Protein AF-0000000084986078 (afdb_homodimer)

Solvent-accessible surface area (backbone atoms only — not comparable to full-atom values): 11248 Å² total; per-residue (Å²): 115,92,70,35,66,70,58,45,51,47,50,51,50,46,45,74,75,65,62,49,59,30,33,28,44,62,48,72,40,62,47,98,85,69,41,78,56,33,39,32,36,38,37,28,26,88,49,92,83,59,47,57,65,54,52,44,64,74,71,54,78,67,97,50,58,56,38,73,45,78,32,33,60,70,46,44,64,54,34,39,67,38,86,77,32,59,50,19,48,4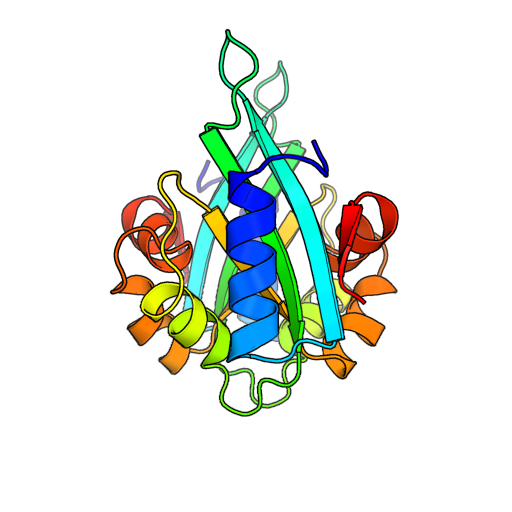0,71,72,67,33,44,78,77,41,110,116,90,70,35,66,70,59,46,49,48,50,50,52,46,45,72,74,65,62,49,60,30,33,28,45,63,47,72,41,62,47,98,84,70,42,78,57,32,38,32,36,38,38,30,28,89,50,92,83,61,48,56,64,55,52,45,65,74,72,55,79,67,98,49,58,57,39,74,46,78,33,34,60,68,48,43,64,53,34,39,68,38,85,76,31,59,48,20,49,40,71,73,67,32,43,78,77,42,110

Organism: NCBI:txid537013

pLDDT: mean 94.48, std 6.38, range [52.66, 98.75]

Nearest PDB structures (foldseek):
  3n2q-assembly1_A-2  TM=5.696E-01  e=1.134E+00  Bacillus cereus ATCC 14579
  6e8o-assembly2_B  TM=3.947E-01  e=5.452E-01  Thermobifida fusca YX
  7lv7-assembly1_B  TM=3.929E-01  e=5.452E-01  Giardia lamblia ATCC 50803
  6vwn-assembly1_b  TM=4.011E-01  e=2.206E+00  Escherichia coli
  3n2q-assembly1_A-2  TM=5.698E-01  e=1.143E+00  Bacillus cereus ATCC 14579

Structure (mmCIF, N/CA/C/O backbone):
data_AF-0000000084986078-model_v1
#
loop_
_entity.id
_entity.type
_entity.pdbx_description
1 polymer 'Uncharacterized protein'
#
loop_
_atom_site.group_PDB
_atom_site.id
_atom_site.type_symbol
_atom_site.label_atom_id
_atom_site.label_alt_id
_atom_site.label_comp_id
_atom_site.label_asym_id
_atom_site.label_entity_id
_atom_site.label_seq_id
_atom_site.pdbx_PDB_ins_code
_atom_site.Cartn_x
_atom_site.Cartn_y
_atom_site.Cartn_z
_atom_site.occupancy
_atom_site.B_iso_or_equiv
_atom_site.auth_seq_id
_atom_site.auth_comp_id
_atom_site.auth_asym_id
_atom_site.auth_atom_id
_atom_site.pdbx_PDB_model_num
ATOM 1 N N . MET A 1 1 ? 13.648 11.648 13.062 1 52.66 1 MET A N 1
ATOM 2 C CA . MET A 1 1 ? 12.812 11.531 11.867 1 52.66 1 MET A CA 1
ATOM 3 C C . MET A 1 1 ? 11.352 11.805 12.203 1 52.66 1 MET A C 1
ATOM 5 O O . MET A 1 1 ? 10.648 12.461 11.43 1 52.66 1 MET A O 1
ATOM 9 N N . GLN A 1 2 ? 10.883 11.352 13.469 1 63.75 2 GLN A N 1
ATOM 10 C CA . GLN A 1 2 ? 9.531 11.633 13.93 1 63.75 2 GLN A CA 1
ATOM 11 C C . GLN A 1 2 ? 9.289 13.133 14.055 1 63.75 2 GLN A C 1
ATOM 13 O O . GLN A 1 2 ? 8.148 13.594 13.984 1 63.75 2 GLN A O 1
ATOM 18 N N . ASP A 1 3 ? 10.391 13.633 13.758 1 79.25 3 ASP A N 1
ATOM 19 C CA . ASP A 1 3 ? 10.266 15.055 14.07 1 79.25 3 ASP A CA 1
ATOM 20 C C . ASP A 1 3 ? 10.398 15.914 12.82 1 79.25 3 ASP A C 1
ATOM 22 O O . ASP A 1 3 ? 10.688 17.109 12.906 1 79.25 3 ASP A O 1
ATOM 26 N N . ASN A 1 4 ? 10.266 15.266 11.789 1 90.5 4 ASN A N 1
ATOM 27 C CA . ASN A 1 4 ? 10.336 16.047 10.555 1 90.5 4 ASN A CA 1
ATOM 28 C C . ASN A 1 4 ? 9.102 16.938 10.391 1 90.5 4 ASN A C 1
ATOM 30 O O . ASN A 1 4 ? 7.973 16.453 10.484 1 90.5 4 ASN A O 1
ATOM 34 N N . ALA A 1 5 ? 9.406 18.156 10.148 1 93.81 5 ALA A N 1
ATOM 35 C CA . ALA A 1 5 ? 8.344 19.156 10.133 1 93.81 5 ALA A CA 1
ATOM 36 C C . ALA A 1 5 ? 7.32 18.859 9.047 1 93.81 5 ALA A C 1
ATOM 38 O O . ALA A 1 5 ? 6.117 19.047 9.25 1 93.81 5 ALA A O 1
ATOM 39 N N . LEU A 1 6 ? 7.734 18.406 7.855 1 94.88 6 LEU A N 1
ATOM 40 C CA . LEU A 1 6 ? 6.832 18.094 6.75 1 94.88 6 LEU A CA 1
ATOM 41 C C . LEU A 1 6 ? 5.945 16.906 7.082 1 94.88 6 LEU A C 1
ATOM 43 O O . LEU A 1 6 ? 4.742 16.922 6.82 1 94.88 6 LEU A O 1
ATOM 47 N N . ILE A 1 7 ? 6.52 15.984 7.699 1 97.06 7 ILE A N 1
ATOM 48 C CA . ILE A 1 7 ? 5.77 14.789 8.07 1 97.06 7 ILE A CA 1
ATOM 49 C C . ILE A 1 7 ? 4.75 15.133 9.148 1 97.06 7 ILE A C 1
ATOM 51 O O . ILE A 1 7 ? 3.598 14.695 9.086 1 97.06 7 ILE A O 1
ATOM 55 N N . GLN A 1 8 ? 5.145 15.961 10.086 1 96.62 8 GLN A N 1
ATOM 56 C CA . GLN A 1 8 ? 4.246 16.375 11.164 1 96.62 8 GLN A CA 1
ATOM 57 C C . GLN A 1 8 ? 3.09 17.203 10.625 1 96.62 8 GLN A C 1
ATOM 59 O O . GLN A 1 8 ? 1.953 17.078 11.078 1 96.62 8 GLN A O 1
ATOM 64 N N . GLN A 1 9 ? 3.426 18.016 9.703 1 97.06 9 GLN A N 1
ATOM 65 C CA . GLN A 1 9 ? 2.385 18.828 9.078 1 97.06 9 GLN A CA 1
ATOM 66 C C . GLN A 1 9 ? 1.325 17.953 8.422 1 97.06 9 GLN A C 1
ATOM 68 O O . GLN A 1 9 ? 0.127 18.156 8.617 1 97.06 9 GLN A O 1
ATOM 73 N N . VAL A 1 10 ? 1.764 16.984 7.605 1 97.81 10 VAL A N 1
ATOM 74 C CA . VAL A 1 10 ? 0.852 16.078 6.918 1 97.81 10 VAL A CA 1
ATOM 75 C C . VAL A 1 10 ? 0.044 15.281 7.941 1 97.81 10 VAL A C 1
ATOM 77 O O . VAL A 1 10 ? -1.178 15.156 7.82 1 97.81 10 VAL A O 1
ATOM 80 N N . CYS A 1 11 ? 0.709 14.828 9 1 98.12 11 CYS A N 1
ATOM 81 C CA . CYS A 1 11 ? 0.036 14.078 10.055 1 98.12 11 CYS A CA 1
ATOM 82 C C . CYS A 1 11 ? -1.052 14.914 10.719 1 98.12 11 CYS A C 1
ATOM 84 O O . CYS A 1 11 ? -2.193 14.469 10.844 1 98.12 11 CYS A O 1
ATOM 86 N N . ASN A 1 12 ? -0.734 16.109 11.031 1 97.94 12 ASN A N 1
ATOM 87 C CA . ASN A 1 12 ? -1.675 17 11.711 1 97.94 12 ASN A CA 1
ATOM 88 C C . ASN A 1 12 ? -2.887 17.297 10.836 1 97.94 12 ASN A C 1
ATOM 90 O O . ASN A 1 12 ? -4.016 17.344 11.328 1 97.94 12 ASN A O 1
ATOM 94 N N . GLU A 1 13 ? -2.641 17.484 9.602 1 98.44 13 GLU A N 1
ATOM 95 C CA . GLU A 1 13 ? -3.746 17.766 8.695 1 98.44 13 GLU A CA 1
ATOM 96 C C . GLU A 1 13 ? -4.668 16.562 8.547 1 98.44 13 GLU A C 1
ATOM 98 O O . GLU A 1 13 ? -5.891 16.719 8.523 1 98.44 13 GLU A O 1
ATOM 103 N N . ILE A 1 14 ? -4.094 15.383 8.461 1 98.38 14 ILE A N 1
ATOM 104 C CA . ILE A 1 14 ? -4.906 14.18 8.352 1 98.38 14 ILE A CA 1
ATOM 105 C C . ILE A 1 14 ? -5.727 13.984 9.625 1 98.38 14 ILE A C 1
ATOM 107 O O . ILE A 1 14 ? -6.918 13.672 9.562 1 98.38 14 ILE A O 1
ATOM 111 N N . VAL A 1 15 ? -5.137 14.211 10.766 1 98.5 15 VAL A N 1
ATOM 112 C CA . VAL A 1 15 ? -5.828 14.062 12.039 1 98.5 15 VAL A CA 1
ATOM 113 C C . VAL A 1 15 ? -6.988 15.055 12.117 1 98.5 15 VAL A C 1
ATOM 115 O O . VAL A 1 15 ? -8.109 14.68 12.492 1 98.5 15 VAL A O 1
ATOM 118 N N . GLY A 1 16 ? -6.703 16.234 11.75 1 98.19 16 GLY A N 1
ATOM 119 C CA . GLY A 1 16 ? -7.699 17.281 11.852 1 98.19 16 GLY A CA 1
ATOM 120 C C . GLY A 1 16 ? -8.875 17.094 10.922 1 98.19 16 GLY A C 1
ATOM 121 O O . GLY A 1 16 ? -10.016 17.406 11.273 1 98.19 16 GLY A O 1
ATOM 122 N N . GLN A 1 17 ? -8.648 16.516 9.766 1 97.62 17 GLN A N 1
ATOM 123 C CA . GLN A 1 17 ? -9.672 16.5 8.727 1 97.62 17 GLN A CA 1
ATOM 124 C C . GLN A 1 17 ? -10.375 15.141 8.672 1 97.62 17 GLN A C 1
ATOM 126 O O . GLN A 1 17 ? -11.547 15.062 8.305 1 97.62 17 GLN A O 1
ATOM 131 N N . PHE A 1 18 ? -9.664 14.07 9.094 1 97.44 18 PHE A N 1
ATOM 132 C CA . PHE A 1 18 ? -10.219 12.75 8.805 1 97.44 18 PHE A CA 1
ATOM 133 C C . PHE A 1 18 ? -10.328 11.922 10.078 1 97.44 18 PHE A C 1
ATOM 135 O O . PHE A 1 18 ? -10.828 10.797 10.047 1 97.44 18 PHE A O 1
ATOM 142 N N . HIS A 1 19 ? -9.789 12.352 11.18 1 97.75 19 HIS A N 1
ATOM 143 C CA . HIS A 1 19 ? -9.945 11.773 12.508 1 97.75 19 HIS A CA 1
ATOM 144 C C . HIS A 1 19 ? -9.594 10.289 12.5 1 97.75 19 HIS A C 1
ATOM 146 O O . HIS A 1 19 ? -10.375 9.461 12.977 1 97.75 19 HIS A O 1
ATOM 152 N N . PRO A 1 20 ? -8.398 9.938 12.094 1 98.62 20 PRO A N 1
ATOM 153 C CA . PRO A 1 20 ? -7.996 8.531 12.102 1 98.62 20 PRO A CA 1
ATOM 154 C C . PRO A 1 20 ? -7.789 7.984 13.516 1 98.62 20 PRO A C 1
ATOM 156 O O . PRO A 1 20 ? -7.711 8.758 14.477 1 98.62 20 PRO A O 1
ATOM 159 N N . GLU A 1 21 ? -7.789 6.688 13.617 1 98.56 21 GLU A N 1
ATOM 160 C CA . GLU A 1 21 ? -7.434 6.023 14.867 1 98.56 21 GLU A CA 1
ATOM 161 C C . GLU A 1 21 ? -5.922 6.027 15.086 1 98.56 21 GLU A C 1
ATOM 163 O O . GLU A 1 21 ? -5.453 6.188 16.203 1 98.56 21 GLU A O 1
ATOM 168 N N . LYS A 1 22 ? -5.199 5.816 13.977 1 98.62 22 LYS A N 1
ATOM 169 C CA . LYS A 1 22 ? -3.75 5.66 14.062 1 98.62 22 LYS A CA 1
ATOM 170 C C . LYS A 1 22 ? -3.07 6.133 12.781 1 98.62 22 LYS A C 1
ATOM 172 O O . LYS A 1 22 ? -3.609 5.965 11.688 1 98.62 22 LYS A O 1
ATOM 177 N N . ILE A 1 23 ? -1.895 6.754 12.891 1 98.75 23 ILE A N 1
ATOM 178 C CA . ILE A 1 23 ? -1.01 7.062 11.773 1 98.75 23 ILE A CA 1
ATOM 179 C C . ILE A 1 23 ? 0.401 6.566 12.078 1 98.75 23 ILE A C 1
ATOM 181 O O . ILE A 1 23 ? 0.954 6.859 13.141 1 98.75 23 ILE A O 1
ATOM 185 N N . ILE A 1 24 ? 0.979 5.812 11.148 1 98.62 24 ILE A N 1
ATOM 186 C CA . ILE A 1 24 ? 2.285 5.188 11.328 1 98.62 24 ILE A CA 1
ATOM 187 C C . ILE A 1 24 ? 3.209 5.582 10.18 1 98.62 24 ILE A C 1
ATOM 189 O O . ILE A 1 24 ? 2.848 5.445 9.008 1 98.62 24 ILE A O 1
ATOM 193 N N . LEU A 1 25 ? 4.352 6.125 10.508 1 98.19 25 LEU A N 1
ATOM 194 C CA . LEU A 1 25 ? 5.398 6.352 9.523 1 98.19 25 LEU A CA 1
ATOM 195 C C . LEU A 1 25 ? 6.16 5.062 9.234 1 98.19 25 LEU A C 1
ATOM 197 O O . LEU A 1 25 ? 6.754 4.469 10.141 1 98.19 25 LEU A O 1
ATOM 201 N N . PHE A 1 26 ? 6.207 4.555 8.047 1 94.94 26 PHE A N 1
ATOM 202 C CA . PHE A 1 26 ? 6.773 3.242 7.762 1 94.94 26 PHE A CA 1
ATOM 203 C C . PHE A 1 26 ? 8.047 3.369 6.938 1 94.94 26 PHE A C 1
ATOM 205 O O . PHE A 1 26 ? 9.016 2.645 7.168 1 94.94 26 PHE A O 1
ATOM 212 N N . SER A 1 27 ? 8.094 4.297 5.938 1 91.62 27 SER A N 1
ATOM 213 C CA . SER A 1 27 ? 9.305 4.441 5.141 1 91.62 27 SER A CA 1
ATOM 214 C C . SER A 1 27 ? 9.57 5.906 4.805 1 91.62 27 SER A C 1
ATOM 216 O O . SER A 1 27 ? 8.641 6.711 4.719 1 91.62 27 SER A O 1
ATOM 218 N N . CYS A 1 28 ? 10.891 6.117 4.688 1 93.19 28 CYS A N 1
ATOM 219 C CA . CYS A 1 28 ? 11.367 7.43 4.262 1 93.19 28 CYS A CA 1
ATOM 220 C C . CYS A 1 28 ? 12.578 7.293 3.342 1 93.19 28 CYS A C 1
ATOM 222 O O . CYS A 1 28 ? 13.391 6.379 3.506 1 93.19 28 CYS A O 1
ATOM 224 N N . LYS A 1 29 ? 12.625 8.141 2.482 1 92.88 29 LYS A N 1
ATOM 225 C CA . LYS A 1 29 ? 13.836 8.32 1.692 1 92.88 29 LYS A CA 1
ATOM 226 C C . LYS A 1 29 ? 14.531 9.633 2.039 1 92.88 29 LYS A C 1
ATOM 228 O O . LYS A 1 29 ? 13.875 10.633 2.326 1 92.88 29 LYS A O 1
ATOM 233 N N . PHE A 1 30 ? 15.859 9.57 1.953 1 92.75 30 PHE A N 1
ATOM 234 C CA . PHE A 1 30 ? 16.703 10.727 2.258 1 92.75 30 PHE A CA 1
ATOM 235 C C . PHE A 1 30 ? 17.672 11 1.125 1 92.75 30 PHE A C 1
ATOM 237 O O . PHE A 1 30 ? 18.078 10.078 0.402 1 92.75 30 PHE A O 1
ATOM 244 N N . ASP A 1 31 ? 17.953 12.234 1.005 1 94.69 31 ASP A N 1
ATOM 245 C CA . ASP A 1 31 ? 19.016 12.562 0.059 1 94.69 31 ASP A CA 1
ATOM 246 C C . ASP A 1 31 ? 20.375 12.602 0.751 1 94.69 31 ASP A C 1
ATOM 248 O O . ASP A 1 31 ? 20.5 12.164 1.897 1 94.69 31 ASP A O 1
ATOM 252 N N . LEU A 1 32 ? 21.406 13 -0.049 1 94.38 32 LEU A N 1
ATOM 253 C CA . LEU A 1 32 ? 22.781 12.969 0.432 1 94.38 32 LEU A CA 1
ATOM 254 C C . LEU A 1 32 ? 22.984 13.953 1.575 1 94.38 32 LEU A C 1
ATOM 256 O O . LEU A 1 32 ? 23.906 13.812 2.373 1 94.38 32 LEU A O 1
ATOM 260 N N . GLU A 1 33 ? 22.156 14.914 1.724 1 95.25 33 GLU A N 1
ATOM 261 C CA . GLU A 1 33 ? 22.219 15.914 2.785 1 95.25 33 GLU A CA 1
ATOM 262 C C . GLU A 1 33 ? 21.344 15.523 3.969 1 95.25 33 GLU A C 1
ATOM 264 O O . GLU A 1 33 ? 21.109 16.328 4.871 1 95.25 33 GLU A O 1
ATOM 269 N N . ASN A 1 34 ? 20.75 14.336 3.936 1 92.19 34 ASN A N 1
ATOM 270 C CA . ASN A 1 34 ? 19.922 13.773 5.004 1 92.19 34 ASN A CA 1
ATOM 271 C C . ASN A 1 34 ? 18.578 14.469 5.105 1 92.19 34 ASN A C 1
ATOM 273 O O . ASN A 1 34 ? 18 14.562 6.191 1 92.19 34 ASN A O 1
ATOM 277 N N . GLU A 1 35 ? 18.219 15 4 1 93.62 35 GLU A N 1
ATOM 278 C CA . GLU A 1 35 ? 16.875 15.562 3.924 1 93.62 35 GLU A CA 1
ATOM 279 C C . GLU A 1 35 ? 15.875 14.539 3.393 1 93.62 35 GLU A C 1
ATOM 281 O O . GLU A 1 35 ? 16.188 13.797 2.457 1 93.62 35 GLU A O 1
ATOM 286 N N . VAL A 1 36 ? 14.68 14.594 3.996 1 94.69 36 VAL A N 1
ATOM 287 C CA . VAL A 1 36 ? 13.641 13.68 3.537 1 94.69 36 VAL A CA 1
ATOM 288 C C . VAL A 1 36 ? 13.164 14.102 2.148 1 94.69 36 VAL A C 1
ATOM 290 O O . VAL A 1 36 ? 12.836 15.266 1.923 1 94.69 36 VAL A O 1
ATOM 293 N N . THR A 1 37 ? 13.086 13.086 1.198 1 95.56 37 THR A N 1
ATOM 294 C CA . THR A 1 37 ? 12.664 13.406 -0.161 1 95.56 37 THR A CA 1
ATOM 295 C C . THR A 1 37 ? 11.328 12.742 -0.479 1 95.56 37 THR A C 1
ATOM 297 O O . THR A 1 37 ? 10.641 13.141 -1.422 1 95.56 37 THR A O 1
ATOM 300 N N . SER A 1 38 ? 10.945 11.742 0.321 1 95.38 38 SER A N 1
ATOM 301 C CA . SER A 1 38 ? 9.633 11.117 0.256 1 95.38 38 SER A CA 1
ATOM 302 C C . SER A 1 38 ? 9.359 10.273 1.499 1 95.38 38 SER A C 1
ATOM 304 O O . SER A 1 38 ? 10.289 9.953 2.25 1 95.38 38 SER A O 1
ATOM 306 N N . PHE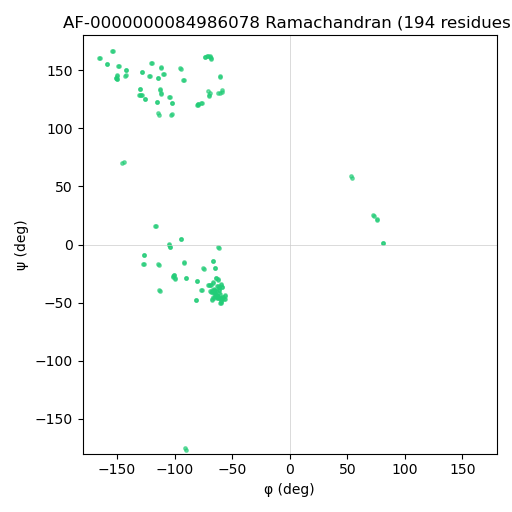 A 1 39 ? 8.164 9.984 1.761 1 96.38 39 PHE A N 1
ATOM 307 C CA . PHE A 1 39 ? 7.828 9.141 2.904 1 96.38 39 PHE A CA 1
ATOM 308 C C . PHE A 1 39 ? 6.504 8.43 2.682 1 96.38 39 PHE A C 1
ATOM 310 O O . PHE A 1 39 ? 5.789 8.719 1.719 1 96.38 39 PHE A O 1
ATOM 317 N N . LYS A 1 40 ? 6.227 7.453 3.498 1 96.25 40 LYS A N 1
ATOM 318 C CA . LYS A 1 40 ? 4.996 6.672 3.434 1 96.25 40 LYS A CA 1
ATOM 319 C C . LYS A 1 40 ? 4.332 6.57 4.805 1 96.25 40 LYS A C 1
ATOM 321 O O . LYS A 1 40 ? 5.004 6.316 5.809 1 96.25 40 LYS A O 1
ATOM 326 N N . LEU A 1 41 ? 3.033 6.801 4.812 1 97.94 41 LEU A N 1
ATOM 327 C CA . LEU A 1 41 ? 2.225 6.676 6.02 1 97.94 41 LEU A CA 1
ATOM 328 C C . LEU A 1 41 ? 1.216 5.543 5.887 1 97.94 41 LEU A C 1
ATOM 330 O O . LEU A 1 41 ? 0.657 5.324 4.809 1 97.94 41 LEU A O 1
ATOM 334 N N . VAL A 1 42 ? 1.023 4.895 6.941 1 98.31 42 VAL A N 1
ATOM 335 C CA . VAL A 1 42 ? -0.138 4.027 7.102 1 98.31 42 VAL A CA 1
ATOM 336 C C . VAL A 1 42 ? -1.171 4.703 8 1 98.31 42 VAL A C 1
ATOM 338 O O . VAL A 1 42 ? -0.839 5.176 9.086 1 98.31 42 VAL A O 1
ATOM 341 N N . VAL A 1 43 ? -2.381 4.77 7.48 1 98.56 43 VAL A N 1
ATOM 342 C CA . VAL A 1 43 ? -3.482 5.395 8.203 1 98.56 43 VAL A CA 1
ATOM 343 C C . VAL A 1 43 ? -4.543 4.352 8.539 1 98.56 43 VAL A C 1
ATOM 345 O O . VAL A 1 43 ? -5.055 3.67 7.641 1 98.56 43 VAL A O 1
ATOM 348 N N . VAL A 1 44 ? -4.82 4.234 9.781 1 98.44 44 VAL A N 1
ATOM 349 C CA . VAL A 1 44 ? -5.887 3.354 10.242 1 98.44 44 VAL A CA 1
ATOM 350 C C . VAL A 1 44 ? -7.121 4.18 10.602 1 98.44 44 VAL A C 1
ATOM 352 O O . VAL A 1 44 ? -7.102 4.953 11.555 1 98.44 44 VAL A O 1
ATOM 355 N N . ALA A 1 45 ? -8.148 4.027 9.828 1 97.94 45 ALA A N 1
ATOM 356 C CA . ALA A 1 45 ? -9.367 4.816 9.992 1 97.94 45 ALA A CA 1
ATOM 357 C C . ALA A 1 45 ? -10.562 4.121 9.352 1 97.94 45 ALA A C 1
ATOM 359 O O . ALA A 1 45 ? -10.398 3.289 8.461 1 97.94 45 ALA A O 1
ATOM 360 N N . GLU A 1 46 ? -11.766 4.449 9.867 1 94.94 46 GLU A N 1
ATOM 361 C CA . GLU A 1 46 ? -12.953 3.975 9.172 1 94.94 46 GLU A CA 1
ATOM 362 C C . GLU A 1 46 ? -12.984 4.48 7.734 1 94.94 46 GLU A C 1
ATOM 364 O O . GLU A 1 46 ? -12.648 5.637 7.465 1 94.94 46 GLU A O 1
ATOM 369 N N . ASN A 1 47 ? -13.234 3.57 6.836 1 89.38 47 ASN A N 1
ATOM 370 C CA . ASN A 1 47 ? -13.234 3.826 5.398 1 89.38 47 ASN A CA 1
ATOM 371 C C . ASN A 1 47 ? -14.305 3.01 4.684 1 89.38 47 ASN A C 1
ATOM 373 O O . ASN A 1 47 ? -13.992 2.137 3.873 1 89.38 47 ASN A O 1
ATOM 377 N N . GLU A 1 48 ? -15.516 3.361 4.887 1 78.25 48 GLU A N 1
ATOM 378 C CA . GLU A 1 48 ? -16.641 2.531 4.457 1 78.25 48 GLU A CA 1
ATOM 379 C C . GLU A 1 48 ? -16.75 2.502 2.934 1 78.25 48 GLU A C 1
ATOM 381 O O . GLU A 1 48 ? -17.062 1.464 2.35 1 78.25 48 GLU A O 1
ATOM 386 N N . ASP A 1 49 ? -16.422 3.637 2.295 1 81.38 49 ASP A N 1
ATOM 387 C CA . ASP A 1 49 ? -16.641 3.672 0.852 1 81.38 49 ASP A CA 1
ATOM 388 C C . ASP A 1 49 ? -15.32 3.543 0.095 1 81.38 49 ASP A C 1
ATOM 390 O O . ASP A 1 49 ? -15.297 3.594 -1.137 1 81.38 49 ASP A O 1
ATOM 394 N N . GLY A 1 50 ? -14.258 3.418 0.807 1 85.69 50 GLY A N 1
ATOM 395 C CA . G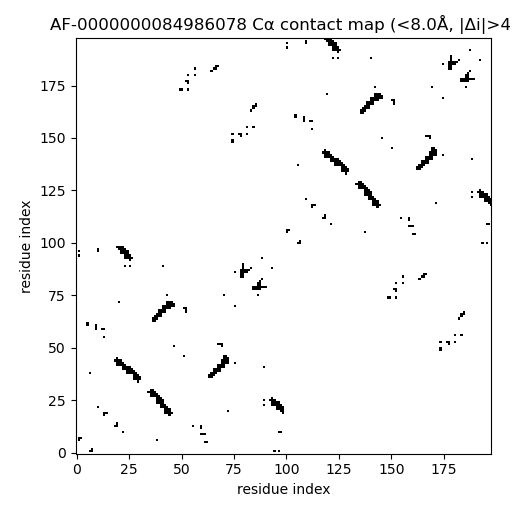LY A 1 50 ? -12.961 3.232 0.187 1 85.69 50 GLY A CA 1
ATOM 396 C C . GLY A 1 50 ? -12.398 4.508 -0.41 1 85.69 50 GLY A C 1
ATOM 397 O O . GLY A 1 50 ? -11.469 4.465 -1.22 1 85.69 50 GLY A O 1
ATOM 398 N N . SER A 1 51 ? -12.859 5.68 0.051 1 91.5 51 SER A N 1
ATOM 399 C CA . SER A 1 51 ? -12.492 6.926 -0.615 1 91.5 51 SER A CA 1
ATOM 400 C C . SER A 1 51 ? -11.438 7.691 0.181 1 91.5 51 SER A C 1
ATOM 402 O O . SER A 1 51 ? -10.93 8.711 -0.28 1 91.5 51 SER A O 1
ATOM 404 N N . LEU A 1 52 ? -11.07 7.18 1.305 1 95.31 52 LEU A N 1
ATOM 405 C CA . LEU A 1 52 ? -10.266 7.977 2.223 1 95.31 52 LEU A CA 1
ATOM 406 C C . LEU A 1 52 ? -8.914 8.32 1.602 1 95.31 52 LEU A C 1
ATOM 408 O O . LEU A 1 52 ? -8.438 9.453 1.726 1 95.31 52 LEU A O 1
ATOM 412 N N . GLU A 1 53 ? -8.25 7.383 0.963 1 96.38 53 GLU A N 1
ATOM 413 C CA . GLU A 1 53 ? -6.98 7.668 0.298 1 96.38 53 GLU A CA 1
ATOM 414 C C . GLU A 1 53 ? -7.129 8.789 -0.722 1 96.38 53 GLU A C 1
ATOM 416 O O . GLU A 1 53 ? -6.324 9.727 -0.749 1 96.38 53 GLU A O 1
ATOM 421 N N . HIS A 1 54 ? -8.156 8.727 -1.46 1 95.12 54 HIS A N 1
ATOM 422 C CA . HIS A 1 54 ? -8.484 9.766 -2.434 1 95.12 54 HIS A CA 1
ATOM 423 C C . HIS A 1 54 ? -8.68 11.117 -1.756 1 95.12 54 HIS A C 1
ATOM 425 O O . HIS A 1 54 ? -8.109 12.125 -2.191 1 95.12 54 HIS A O 1
ATOM 431 N N . ASP A 1 55 ? -9.477 11.125 -0.705 1 96.38 55 ASP A N 1
ATOM 432 C CA . ASP A 1 55 ? -9.805 12.359 -0.001 1 96.38 55 ASP A CA 1
ATOM 433 C C . ASP A 1 55 ? -8.555 12.984 0.617 1 96.38 55 ASP A C 1
ATOM 435 O O . ASP A 1 55 ? -8.406 14.211 0.622 1 96.38 55 ASP A O 1
ATOM 439 N N . ILE A 1 56 ? -7.676 12.133 1.075 1 97.38 56 ILE A N 1
ATOM 440 C CA . ILE A 1 56 ? -6.438 12.625 1.668 1 97.38 56 ILE A CA 1
ATOM 441 C C . ILE A 1 56 ? -5.586 13.297 0.597 1 97.38 56 ILE A C 1
ATOM 443 O O . ILE A 1 56 ? -5.094 14.414 0.796 1 97.38 56 ILE A O 1
ATOM 447 N N . TYR A 1 57 ? -5.434 12.711 -0.542 1 95.75 57 TYR A N 1
ATOM 448 C CA . TYR A 1 57 ? -4.602 13.281 -1.599 1 95.75 57 TYR A CA 1
ATOM 449 C C . TYR A 1 57 ? -5.172 14.602 -2.088 1 95.75 57 TYR A C 1
ATOM 451 O O . TYR A 1 57 ? -4.418 15.508 -2.465 1 95.75 57 TYR A O 1
ATOM 459 N N . LEU A 1 58 ? -6.469 14.758 -2 1 94.56 58 LEU A N 1
ATOM 460 C CA . LEU A 1 58 ? -7.105 15.977 -2.475 1 94.56 58 LEU A CA 1
ATOM 461 C C . LEU A 1 58 ? -6.98 17.094 -1.441 1 94.56 58 LEU A C 1
ATOM 463 O O . LEU A 1 58 ? -6.879 18.266 -1.8 1 94.56 58 LEU A O 1
ATOM 467 N N . ALA A 1 59 ? -6.961 16.719 -0.221 1 96.5 59 ALA A N 1
ATOM 468 C CA . ALA A 1 59 ? -7.113 17.719 0.833 1 96.5 59 ALA A CA 1
ATOM 469 C C . ALA A 1 59 ? -5.762 18.094 1.438 1 96.5 59 ALA A C 1
ATOM 471 O O . ALA A 1 59 ? -5.613 19.156 2.033 1 96.5 59 ALA A O 1
ATOM 472 N N . VAL A 1 60 ? -4.789 17.156 1.366 1 96.94 60 VAL A N 1
ATOM 473 C CA . VAL A 1 60 ? -3.543 17.344 2.102 1 96.94 60 VAL A CA 1
ATOM 474 C C . VAL A 1 60 ? -2.385 17.516 1.121 1 96.94 60 VAL A C 1
ATOM 476 O O . VAL A 1 60 ? -1.96 16.562 0.475 1 96.94 60 VAL A O 1
ATOM 479 N N . ASP A 1 61 ? -1.824 18.703 1.105 1 93.94 61 ASP A N 1
ATOM 480 C CA . ASP A 1 61 ? -0.687 19 0.245 1 93.94 61 ASP A CA 1
ATOM 481 C C . ASP A 1 61 ? 0.632 18.828 0.994 1 93.94 61 ASP A C 1
ATOM 483 O O . ASP A 1 61 ? 0.671 18.906 2.223 1 93.94 61 ASP A O 1
ATOM 487 N N . CYS A 1 62 ? 1.625 18.516 0.237 1 94.5 62 CYS A N 1
ATOM 488 C CA . CYS A 1 62 ? 2.979 18.375 0.765 1 94.5 62 CYS A CA 1
ATOM 489 C C . CYS A 1 62 ? 4.016 18.734 -0.294 1 94.5 62 CYS A C 1
ATOM 491 O O . CYS A 1 62 ? 3.836 18.422 -1.473 1 94.5 62 CYS A O 1
ATOM 493 N N . ASP A 1 63 ? 5.086 19.312 0.149 1 93.69 63 ASP A N 1
ATOM 494 C CA . ASP A 1 63 ? 6.109 19.812 -0.762 1 93.69 63 ASP A CA 1
ATOM 495 C C . ASP A 1 63 ? 6.934 18.672 -1.35 1 93.69 63 ASP A C 1
ATOM 497 O O . ASP A 1 63 ? 7.641 18.859 -2.344 1 93.69 63 ASP A O 1
ATOM 501 N N . ILE A 1 64 ? 6.918 17.562 -0.67 1 93.44 64 ILE A N 1
ATOM 502 C CA . ILE A 1 64 ? 7.609 16.375 -1.172 1 93.44 64 ILE A CA 1
ATOM 503 C C . ILE A 1 64 ? 6.605 15.242 -1.379 1 93.44 64 ILE A C 1
ATOM 505 O O . ILE A 1 64 ? 5.527 15.242 -0.785 1 93.44 64 ILE A O 1
ATOM 509 N N . PRO A 1 65 ? 6.926 14.289 -2.244 1 93.75 65 PRO A N 1
ATOM 510 C CA . PRO A 1 65 ? 6.023 13.156 -2.461 1 93.75 65 PRO A CA 1
ATOM 511 C C . PRO A 1 65 ? 5.789 12.336 -1.192 1 93.75 65 PRO A C 1
ATOM 513 O O . PRO A 1 65 ? 6.691 12.211 -0.361 1 93.75 65 PRO A O 1
ATOM 516 N N . TYR A 1 66 ? 4.59 11.836 -1.055 1 95.25 66 TYR A N 1
ATOM 517 C CA . TYR A 1 66 ? 4.305 10.875 0.007 1 95.25 66 TYR A CA 1
ATOM 518 C C . TYR A 1 66 ? 3.223 9.898 -0.42 1 95.25 66 TYR A C 1
ATOM 520 O O . TYR A 1 66 ? 2.385 10.211 -1.267 1 95.25 66 TYR A O 1
ATOM 528 N N . ASP A 1 67 ? 3.26 8.727 0.178 1 95.19 67 ASP A N 1
ATOM 529 C CA . ASP A 1 67 ? 2.244 7.707 -0.049 1 95.19 67 ASP A CA 1
ATOM 530 C C . ASP A 1 67 ? 1.401 7.48 1.204 1 95.19 67 ASP A C 1
ATOM 532 O O . ASP A 1 67 ? 1.877 7.688 2.324 1 95.19 67 ASP A O 1
ATOM 536 N N . VAL A 1 68 ? 0.201 7.062 0.954 1 96.81 68 VAL A N 1
ATOM 537 C CA . VAL A 1 68 ? -0.68 6.684 2.053 1 96.81 68 VAL A CA 1
ATOM 538 C C . VAL A 1 68 ? -1.298 5.316 1.772 1 96.81 68 VAL A C 1
ATOM 540 O O . VAL A 1 68 ? -1.824 5.078 0.683 1 96.81 68 VAL A O 1
ATOM 543 N N . VAL A 1 69 ? -1.19 4.488 2.691 1 95.75 69 VAL A N 1
ATOM 544 C CA . VAL A 1 69 ? -1.923 3.227 2.697 1 95.75 69 VAL A CA 1
ATOM 545 C C . VAL A 1 69 ? -2.969 3.24 3.809 1 95.75 69 VAL A C 1
ATOM 547 O O . VAL A 1 69 ? -2.648 3.516 4.969 1 95.75 69 VAL A O 1
ATOM 550 N N . VAL A 1 70 ? -4.188 2.887 3.422 1 96.69 70 VAL A N 1
ATOM 551 C CA . VAL A 1 70 ? -5.27 3 4.395 1 96.69 70 VAL A CA 1
ATOM 552 C C . VAL A 1 70 ? -5.781 1.609 4.762 1 96.69 70 VAL A C 1
ATOM 554 O O . VAL A 1 70 ? -6.012 0.775 3.883 1 96.69 70 VAL A O 1
ATOM 557 N N . TYR A 1 71 ? -5.926 1.428 6.008 1 96.12 71 TYR A N 1
ATOM 558 C CA . TYR A 1 71 ? -6.621 0.269 6.555 1 96.12 71 TYR A CA 1
ATOM 559 C C . TYR A 1 71 ? -7.793 0.699 7.43 1 96.12 71 TYR A C 1
ATOM 561 O O . TYR A 1 71 ? -7.699 1.684 8.172 1 96.12 71 TYR A O 1
ATOM 569 N N . THR A 1 72 ? -8.836 -0.077 7.387 1 95.69 72 THR A N 1
ATOM 570 C CA . THR A 1 72 ? -9.805 0.046 8.469 1 95.69 72 THR A CA 1
ATOM 571 C C . THR A 1 72 ? -9.258 -0.57 9.758 1 95.69 72 THR A C 1
ATOM 573 O O . THR A 1 72 ? -8.367 -1.422 9.711 1 95.69 72 THR A O 1
ATOM 576 N N . PRO A 1 73 ? -9.891 -0.158 10.891 1 96.69 73 PRO A N 1
ATOM 577 C CA . PRO A 1 73 ? -9.453 -0.778 12.141 1 96.69 73 PRO A CA 1
ATOM 578 C C . PRO A 1 73 ? -9.602 -2.297 12.133 1 96.69 73 PRO A C 1
ATOM 580 O O . PRO A 1 73 ? -8.711 -3.012 12.602 1 96.69 73 PRO A O 1
ATOM 583 N N . ALA A 1 74 ? -10.617 -2.805 11.539 1 94.5 74 ALA A N 1
ATOM 584 C CA . ALA A 1 74 ? -10.867 -4.242 11.484 1 94.5 74 ALA A CA 1
ATOM 585 C C . ALA A 1 74 ? -9.812 -4.945 10.633 1 94.5 74 ALA A C 1
ATOM 587 O O . ALA A 1 74 ? -9.227 -5.949 11.055 1 94.5 74 ALA A O 1
ATOM 588 N N . SER A 1 75 ? -9.523 -4.426 9.453 1 94.31 75 SER A N 1
ATOM 589 C CA . SER A 1 75 ? -8.523 -5.023 8.57 1 94.31 75 SER A CA 1
ATOM 590 C C . SER A 1 75 ? -7.129 -4.938 9.18 1 94.31 75 SER A C 1
ATOM 592 O O . SER A 1 75 ? -6.34 -5.879 9.078 1 94.31 75 SER A O 1
ATOM 594 N N . TRP A 1 76 ? -6.836 -3.838 9.766 1 96.69 76 TRP A N 1
ATOM 595 C CA . TRP A 1 76 ? -5.543 -3.648 10.414 1 96.69 76 TRP A CA 1
ATOM 596 C C . TRP A 1 76 ? -5.324 -4.695 11.5 1 96.69 76 TRP A C 1
ATOM 598 O O . TRP A 1 76 ? -4.266 -5.328 11.555 1 96.69 76 TRP A O 1
ATOM 608 N N . ALA A 1 77 ? -6.348 -4.895 12.328 1 96.69 77 ALA A N 1
ATOM 609 C CA . ALA A 1 77 ? -6.258 -5.848 13.43 1 96.69 77 ALA A CA 1
ATOM 610 C C . ALA A 1 77 ? -5.98 -7.258 12.922 1 96.69 77 ALA A C 1
ATOM 612 O O . ALA A 1 77 ? -5.219 -8.008 13.539 1 96.69 77 ALA A O 1
ATOM 613 N N . GLN A 1 78 ? -6.492 -7.555 11.836 1 95.75 78 GLN A N 1
ATOM 6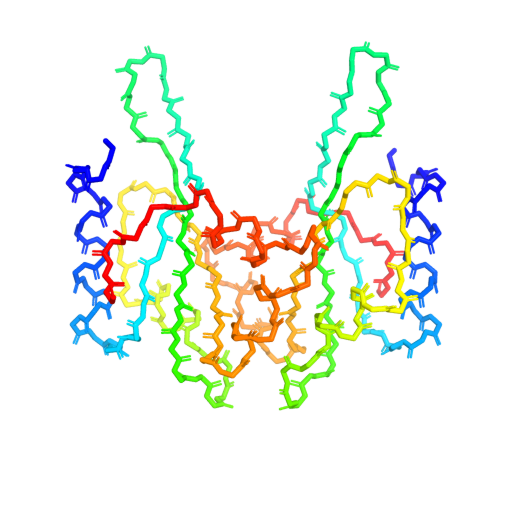14 C CA . GLN A 1 78 ? -6.324 -8.891 11.273 1 95.75 78 GLN A CA 1
ATOM 615 C C . GLN A 1 78 ? -4.977 -9.023 10.562 1 95.75 78 GLN A C 1
ATOM 617 O O . GLN A 1 78 ? -4.227 -9.969 10.812 1 95.75 78 GLN A O 1
ATOM 622 N N . LEU A 1 79 ? -4.703 -8.062 9.758 1 96.69 79 LEU A N 1
ATOM 623 C CA . LEU A 1 79 ? -3.549 -8.141 8.867 1 96.69 79 LEU A CA 1
ATOM 624 C C . LEU A 1 79 ? -2.246 -8.031 9.648 1 96.69 79 LEU A C 1
ATOM 626 O O . LEU A 1 79 ? -1.248 -8.664 9.297 1 96.69 79 LEU A O 1
ATOM 630 N N . ARG A 1 80 ? -2.26 -7.227 10.703 1 97 80 ARG A N 1
ATOM 631 C CA . ARG A 1 80 ? -1.024 -7.039 11.453 1 97 80 ARG A CA 1
ATOM 632 C C . ARG A 1 80 ? -0.613 -8.328 12.156 1 97 80 ARG A C 1
ATOM 634 O O . ARG A 1 80 ? 0.542 -8.477 12.562 1 97 80 ARG A O 1
ATOM 641 N N . GLU A 1 81 ? -1.514 -9.273 12.234 1 96.06 81 GLU A N 1
ATOM 642 C CA . GLU A 1 81 ? -1.237 -10.531 12.922 1 96.06 81 GLU A CA 1
ATOM 643 C C . GLU A 1 81 ? -0.686 -11.578 11.961 1 96.06 81 GLU A C 1
ATOM 645 O O . GLU A 1 81 ? -0.211 -12.633 12.391 1 96.06 81 GLU A O 1
ATOM 650 N N . ILE A 1 82 ? -0.822 -11.375 10.742 1 93.81 82 ILE A N 1
ATOM 651 C CA . ILE A 1 82 ? -0.316 -12.312 9.75 1 93.81 82 ILE A CA 1
ATOM 652 C C . ILE A 1 82 ? 1.186 -12.109 9.562 1 93.81 82 ILE A C 1
ATOM 654 O O . ILE A 1 82 ? 1.618 -11.07 9.055 1 93.81 82 ILE A O 1
ATOM 658 N N . PRO A 1 83 ? 1.923 -13.156 9.82 1 91.56 83 PRO A N 1
ATOM 659 C CA . PRO A 1 83 ? 3.377 -13.023 9.688 1 91.56 83 PRO A CA 1
ATOM 660 C C . PRO A 1 83 ? 3.809 -12.688 8.266 1 91.56 83 PRO A C 1
ATOM 662 O O . PRO A 1 83 ? 3.268 -13.234 7.305 1 91.56 83 PRO A O 1
ATOM 665 N N . HIS A 1 84 ? 4.652 -11.68 8.125 1 88.56 84 HIS A N 1
ATOM 666 C CA . HIS A 1 84 ? 5.328 -11.281 6.891 1 88.56 84 HIS A CA 1
ATOM 667 C C . HIS A 1 84 ? 4.41 -10.438 6.012 1 88.56 84 HIS A C 1
ATOM 669 O O . HIS A 1 84 ? 4.797 -10.031 4.914 1 88.56 84 HIS A O 1
ATOM 675 N N . SER A 1 85 ? 3.166 -10.188 6.523 1 92.38 85 SER A N 1
ATOM 676 C CA . SER A 1 85 ? 2.352 -9.219 5.793 1 92.38 85 SER A CA 1
ATOM 677 C C . SER A 1 85 ? 2.928 -7.812 5.906 1 92.38 85 SER A C 1
ATOM 679 O O . SER A 1 85 ? 3.764 -7.547 6.77 1 92.38 85 SER A O 1
ATOM 681 N N . PHE A 1 86 ? 2.531 -6.988 5 1 93.25 86 PHE A N 1
ATOM 682 C CA . PHE A 1 86 ? 2.936 -5.59 5.074 1 93.25 86 PHE A CA 1
ATOM 683 C C . PHE A 1 86 ? 2.514 -4.973 6.402 1 93.25 86 PHE A C 1
ATOM 685 O O . PHE A 1 86 ? 3.32 -4.336 7.082 1 93.25 86 PHE A O 1
ATOM 692 N N . ALA A 1 87 ? 1.274 -5.195 6.789 1 96.75 87 ALA A N 1
ATOM 693 C CA . ALA A 1 87 ? 0.755 -4.633 8.031 1 96.75 87 ALA A CA 1
ATOM 694 C C . ALA A 1 87 ? 1.538 -5.148 9.234 1 96.75 87 ALA A C 1
ATOM 696 O O . ALA A 1 87 ? 1.775 -4.406 10.195 1 96.75 87 ALA A O 1
ATOM 697 N N . ASN A 1 88 ? 1.924 -6.363 9.188 1 96.62 88 ASN A N 1
ATOM 698 C CA . ASN A 1 88 ? 2.734 -6.945 10.258 1 96.62 88 ASN A CA 1
ATOM 699 C C . ASN A 1 88 ? 4.09 -6.25 10.367 1 96.62 88 ASN A C 1
ATOM 701 O O . ASN A 1 88 ? 4.527 -5.91 11.469 1 96.62 88 ASN A O 1
ATOM 705 N N . ARG A 1 89 ? 4.707 -6.012 9.305 1 94.81 89 ARG A N 1
ATOM 706 C CA . ARG A 1 89 ? 5.996 -5.328 9.289 1 94.81 89 ARG A CA 1
ATOM 707 C C . ARG A 1 89 ? 5.863 -3.891 9.781 1 94.81 89 ARG A C 1
ATOM 709 O O . ARG A 1 89 ? 6.691 -3.414 10.562 1 94.81 89 ARG A O 1
ATOM 716 N N . VAL A 1 90 ? 4.828 -3.254 9.289 1 97 90 VAL A N 1
ATOM 717 C CA . VAL A 1 90 ? 4.562 -1.885 9.719 1 97 90 VAL A CA 1
ATOM 718 C C . VAL A 1 90 ? 4.371 -1.849 11.234 1 97 90 VAL A C 1
ATOM 720 O O . VAL A 1 90 ? 4.914 -0.976 11.914 1 97 90 VAL A O 1
ATOM 723 N N . ASP A 1 91 ? 3.611 -2.787 11.703 1 97.69 91 ASP A N 1
ATOM 724 C CA . ASP A 1 91 ? 3.307 -2.85 13.125 1 97.69 91 ASP A CA 1
ATOM 725 C C 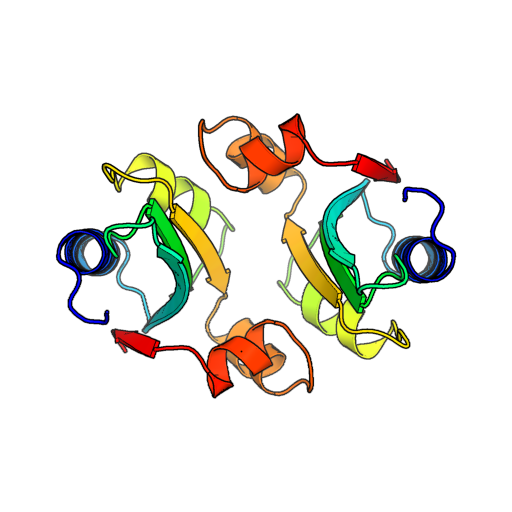. ASP A 1 91 ? 4.574 -3.072 13.953 1 97.69 91 ASP A C 1
ATOM 727 O O . ASP A 1 91 ? 4.703 -2.543 15.055 1 97.69 91 ASP A O 1
ATOM 731 N N . GLN A 1 92 ? 5.484 -3.721 13.367 1 96.44 92 GLN A N 1
ATOM 732 C CA . GLN A 1 92 ? 6.695 -4.102 14.094 1 96.44 92 GLN A CA 1
ATOM 733 C C . GLN A 1 92 ? 7.766 -3.023 13.977 1 96.44 92 GLN A C 1
ATOM 735 O O . GLN A 1 92 ? 8.562 -2.826 14.898 1 96.44 92 GLN A O 1
ATOM 740 N N . THR A 1 93 ? 7.777 -2.297 12.93 1 95.75 93 THR A N 1
ATOM 741 C CA . THR A 1 93 ? 8.969 -1.491 12.672 1 95.75 93 THR A CA 1
ATOM 742 C C . THR A 1 93 ? 8.594 -0.03 12.445 1 95.75 93 THR A C 1
ATOM 744 O O . THR A 1 93 ? 9.453 0.852 12.484 1 95.75 93 THR A O 1
ATOM 747 N N . GLY A 1 94 ? 7.32 0.244 12.172 1 97.19 94 GLY A N 1
ATOM 748 C CA . GLY A 1 94 ? 6.902 1.612 11.906 1 97.19 94 GLY A CA 1
ATOM 749 C C . GLY A 1 94 ? 6.961 2.504 13.125 1 97.19 94 GLY A C 1
ATOM 750 O O . GLY A 1 94 ? 7.098 2.018 14.25 1 97.19 94 GLY A O 1
ATOM 751 N N . VAL A 1 95 ? 6.965 3.738 12.883 1 97.19 95 VAL A N 1
ATOM 752 C CA . VAL A 1 95 ? 6.93 4.73 13.953 1 97.19 95 VAL A CA 1
ATOM 753 C C . VAL A 1 95 ? 5.52 5.297 14.086 1 97.19 95 VAL A C 1
ATOM 755 O O . VAL A 1 95 ? 5.004 5.922 13.156 1 97.1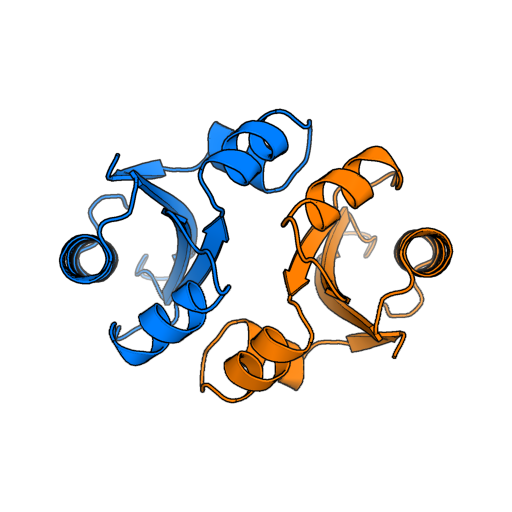9 95 VAL A O 1
ATOM 758 N N . VAL A 1 96 ? 4.941 5.148 15.281 1 98 96 VAL A N 1
ATOM 759 C CA . VAL A 1 96 ? 3.602 5.672 15.523 1 98 96 VAL A CA 1
ATOM 760 C C . VAL A 1 96 ? 3.662 7.184 15.711 1 98 96 VAL A C 1
ATOM 762 O O . VAL A 1 96 ? 4.355 7.676 16.609 1 98 96 VAL A O 1
ATOM 765 N N . LEU A 1 97 ? 2.936 7.867 14.867 1 97.88 97 LEU A N 1
ATOM 766 C CA . LEU A 1 97 ? 2.92 9.32 14.938 1 97.88 97 LEU A CA 1
ATOM 767 C C . LEU A 1 97 ? 1.678 9.82 15.664 1 97.88 97 LEU A C 1
ATOM 769 O O . LEU A 1 97 ? 1.676 10.922 16.219 1 97.88 97 LEU A O 1
ATOM 773 N N . TYR A 1 98 ? 0.613 9.039 15.57 1 98.19 98 TYR A N 1
ATOM 774 C CA . TYR A 1 98 ? -0.676 9.367 16.156 1 98.19 98 TYR A CA 1
ATOM 775 C C . TYR A 1 98 ? -1.439 8.102 16.547 1 98.19 98 TYR A C 1
ATOM 777 O O . TYR A 1 98 ? -1.454 7.129 15.789 1 98.19 98 TYR A O 1
ATOM 785 N N . GLY A 1 99 ? -2.172 8.062 17.641 1 94.44 99 GLY A N 1
ATOM 786 C CA . GLY A 1 99 ? -2.992 6.934 18.047 1 94.44 99 GLY A CA 1
ATOM 787 C C . GLY A 1 99 ? -2.312 6.051 19.078 1 94.44 99 GLY A C 1
ATOM 788 O O . GLY A 1 99 ? -1.119 6.207 19.344 1 94.44 99 GLY A O 1
ATOM 789 N N . MET B 1 1 ? 12.117 -9.297 -16.078 1 52.72 1 MET B N 1
ATOM 790 C CA . MET B 1 1 ? 11.57 -9.336 -14.719 1 52.72 1 MET B CA 1
ATOM 791 C C . MET B 1 1 ? 10.141 -9.867 -14.727 1 52.72 1 MET B C 1
ATOM 793 O O . MET B 1 1 ? 9.75 -10.625 -13.828 1 52.72 1 MET B O 1
ATOM 797 N N . GLN B 1 2 ? 9.328 -9.531 -15.852 1 63.78 2 GLN B N 1
ATOM 798 C CA . GLN B 1 2 ? 7.973 -10.047 -15.992 1 63.78 2 GLN B CA 1
ATOM 799 C C . GLN B 1 2 ? 7.973 -11.57 -16.094 1 63.78 2 GLN B C 1
ATOM 801 O O . GLN B 1 2 ? 6.977 -12.219 -15.758 1 63.78 2 GLN B O 1
ATOM 806 N N . ASP B 1 3 ? 9.172 -11.883 -16.062 1 79.94 3 ASP B N 1
ATOM 807 C CA . ASP B 1 3 ? 9.227 -13.305 -16.375 1 79.94 3 ASP B CA 1
ATOM 808 C C . ASP B 1 3 ? 9.789 -14.102 -15.195 1 79.94 3 ASP B C 1
ATOM 810 O O . ASP B 1 3 ? 10.258 -15.227 -15.367 1 79.94 3 ASP B O 1
ATOM 814 N N . ASN B 1 4 ? 9.789 -13.469 -14.148 1 90.88 4 ASN B N 1
ATOM 815 C CA . ASN B 1 4 ? 10.266 -14.195 -12.977 1 90.88 4 ASN B CA 1
ATOM 816 C C . ASN B 1 4 ? 9.281 -15.281 -12.547 1 90.88 4 ASN B C 1
ATOM 818 O O . ASN B 1 4 ? 8.094 -15.016 -12.367 1 90.88 4 ASN B O 1
ATOM 822 N N . ALA B 1 5 ? 9.836 -16.438 -12.414 1 93.94 5 ALA B N 1
ATOM 823 C CA . ALA B 1 5 ? 9 -17.609 -12.188 1 93.94 5 ALA B CA 1
ATOM 824 C C . ALA B 1 5 ? 8.219 -17.469 -10.883 1 93.94 5 ALA B C 1
ATOM 826 O O . ALA B 1 5 ? 7.051 -17.875 -10.812 1 93.94 5 ALA B O 1
ATOM 827 N N . LEU B 1 6 ? 8.812 -16.922 -9.797 1 95.06 6 LEU B N 1
ATOM 828 C CA . LEU B 1 6 ? 8.148 -16.766 -8.508 1 95.06 6 LEU B CA 1
ATOM 829 C C . LEU B 1 6 ? 7.016 -15.75 -8.602 1 95.06 6 LEU B C 1
ATOM 831 O O . LEU B 1 6 ? 5.926 -15.977 -8.07 1 95.06 6 LEU B O 1
ATOM 835 N N . ILE B 1 7 ? 7.273 -14.75 -9.32 1 97.12 7 ILE B N 1
ATOM 836 C CA . ILE B 1 7 ? 6.262 -13.711 -9.484 1 97.12 7 ILE B CA 1
ATOM 837 C C . ILE B 1 7 ? 5.094 -14.258 -10.305 1 97.12 7 ILE B C 1
ATOM 839 O O . ILE B 1 7 ? 3.932 -14.031 -9.969 1 97.12 7 ILE B O 1
ATOM 843 N N . GLN B 1 8 ? 5.41 -15.016 -11.328 1 96.75 8 GLN B N 1
ATOM 844 C CA . GLN B 1 8 ? 4.375 -15.594 -12.172 1 96.75 8 GLN B CA 1
ATOM 845 C C . GLN B 1 8 ? 3.539 -16.609 -11.398 1 96.75 8 GLN B C 1
ATOM 847 O O . GLN B 1 8 ? 2.32 -16.688 -11.578 1 96.75 8 GLN B O 1
ATOM 852 N N . GLN B 1 9 ? 4.199 -17.328 -10.594 1 97.19 9 GLN B N 1
ATOM 853 C CA . GLN B 1 9 ? 3.488 -18.297 -9.766 1 97.19 9 GLN B CA 1
ATOM 854 C C . GLN B 1 9 ? 2.475 -17.594 -8.859 1 97.19 9 GLN B C 1
ATOM 856 O O . GLN B 1 9 ? 1.318 -18.016 -8.781 1 97.19 9 GLN B O 1
ATOM 861 N N . VAL B 1 10 ? 2.924 -16.562 -8.156 1 97.81 10 VAL B N 1
ATOM 862 C CA . VAL B 1 10 ? 2.051 -15.812 -7.262 1 97.81 10 VAL B CA 1
ATOM 863 C C . VAL B 1 10 ? 0.902 -15.195 -8.055 1 97.81 10 VAL B C 1
ATOM 865 O O . VAL B 1 10 ? -0.259 -15.281 -7.648 1 97.81 10 VAL B O 1
ATOM 868 N N . CYS B 1 11 ? 1.211 -14.648 -9.227 1 98.12 11 CYS B N 1
ATOM 869 C CA . CYS B 1 11 ? 0.191 -14.047 -10.078 1 98.12 11 CYS B CA 1
ATOM 870 C C . CYS B 1 11 ? -0.854 -15.078 -10.484 1 98.12 11 CYS B C 1
ATOM 872 O O . CYS B 1 11 ? -2.055 -14.844 -10.344 1 98.12 11 CYS B O 1
ATOM 874 N N . ASN B 1 12 ? -0.413 -16.219 -10.891 1 97.94 12 ASN B N 1
ATOM 875 C CA . ASN B 1 12 ? -1.315 -17.266 -11.352 1 97.94 12 ASN B CA 1
ATOM 876 C C . ASN B 1 12 ? -2.221 -17.766 -10.227 1 97.94 12 ASN B C 1
ATOM 878 O O . ASN B 1 12 ? -3.406 -18.016 -10.445 1 97.94 12 ASN B O 1
ATOM 882 N N . GLU B 1 13 ? -1.672 -17.875 -9.094 1 98.44 13 GLU B N 1
ATOM 883 C CA . GLU B 1 13 ? -2.467 -18.328 -7.953 1 98.44 13 GLU B CA 1
ATOM 884 C C . GLU B 1 13 ? -3.527 -17.297 -7.574 1 98.44 13 GLU B C 1
ATO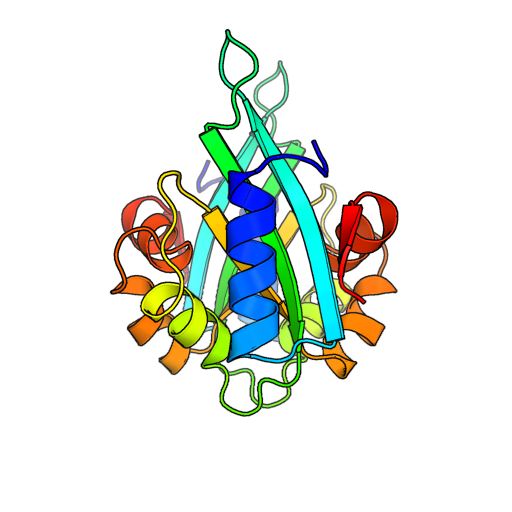M 886 O O . GLU B 1 13 ? -4.668 -17.656 -7.273 1 98.44 13 GLU B O 1
ATOM 891 N N . ILE B 1 14 ? -3.16 -16.031 -7.602 1 98.38 14 ILE B N 1
ATOM 892 C CA . ILE B 1 14 ? -4.121 -14.984 -7.277 1 98.38 14 ILE B CA 1
ATOM 893 C C . ILE B 1 14 ? -5.238 -14.969 -8.32 1 98.38 14 ILE B C 1
ATOM 895 O O . ILE B 1 14 ? -6.418 -14.867 -7.977 1 98.38 14 ILE B O 1
ATOM 899 N N . VAL B 1 15 ? -4.898 -15.117 -9.57 1 98.5 15 VAL B N 1
ATOM 900 C CA . VAL B 1 15 ? -5.879 -15.117 -10.648 1 98.5 15 VAL B CA 1
ATOM 901 C C . VAL B 1 15 ? -6.836 -16.297 -10.477 1 98.5 15 VAL B C 1
ATOM 903 O O . VAL B 1 15 ? -8.055 -16.141 -10.57 1 98.5 15 VAL B O 1
ATOM 906 N N . GLY B 1 16 ? -6.262 -17.391 -10.219 1 98.19 16 GLY B N 1
ATOM 907 C CA . GLY B 1 16 ? -7.055 -18.609 -10.109 1 98.19 16 GLY B CA 1
ATOM 908 C C . GLY B 1 16 ? -8 -18.609 -8.93 1 98.19 16 GLY B C 1
ATOM 909 O O . GLY B 1 16 ? -9.117 -19.125 -9.016 1 98.19 16 GLY B O 1
ATOM 910 N N . GLN B 1 17 ? -7.625 -17.984 -7.844 1 97.62 17 GLN B N 1
ATOM 911 C CA . GLN B 1 17 ? -8.367 -18.125 -6.594 1 97.62 17 GLN B CA 1
ATOM 912 C C . GLN B 1 17 ? -9.266 -16.922 -6.352 1 97.62 17 GLN B C 1
ATOM 914 O O . GLN B 1 17 ? -10.32 -17.031 -5.719 1 97.62 17 GLN B O 1
ATOM 919 N N . PHE B 1 18 ? -8.875 -15.734 -6.895 1 97.5 18 PHE B N 1
ATOM 920 C CA . PHE B 1 18 ? -9.57 -14.531 -6.461 1 97.5 18 PHE B CA 1
ATOM 921 C C . PHE B 1 18 ? -10.109 -13.758 -7.66 1 97.5 18 PHE B C 1
ATOM 923 O O . PHE B 1 18 ? -10.789 -12.742 -7.496 1 97.5 18 PHE B O 1
ATOM 930 N N . HIS B 1 19 ? -9.766 -14.109 -8.875 1 97.75 19 HIS B N 1
ATOM 931 C CA . HIS B 1 19 ? -10.32 -13.594 -10.117 1 97.75 19 HIS B CA 1
ATOM 932 C C . HIS B 1 19 ? -10.25 -12.07 -10.156 1 97.75 19 HIS B C 1
ATOM 934 O O . HIS B 1 19 ? -11.258 -11.406 -10.43 1 97.75 19 HIS B O 1
ATOM 940 N N . PRO B 1 20 ? -9.07 -11.508 -10.047 1 98.62 20 PRO B N 1
ATOM 941 C CA . PRO B 1 20 ? -8.945 -10.055 -10.117 1 98.62 20 PRO B CA 1
ATOM 942 C C . PRO B 1 20 ? -9.164 -9.508 -11.523 1 98.62 20 PRO B C 1
ATOM 944 O O . PRO B 1 20 ? -9.164 -10.273 -12.492 1 98.62 20 PRO B O 1
ATOM 947 N N . GLU B 1 21 ? -9.43 -8.227 -11.586 1 98.62 21 GLU B N 1
ATOM 948 C CA . GLU B 1 21 ? -9.492 -7.539 -12.875 1 98.62 21 GLU B CA 1
ATOM 949 C C . GLU B 1 21 ? -8.094 -7.285 -13.43 1 98.62 21 GLU B C 1
ATOM 951 O O . GLU B 1 21 ? -7.879 -7.387 -14.641 1 98.62 21 GLU B O 1
ATOM 956 N N . LYS B 1 22 ? -7.18 -6.93 -12.523 1 98.69 22 LYS B N 1
ATOM 957 C CA . LYS B 1 22 ? -5.84 -6.523 -12.938 1 98.69 22 LYS B CA 1
ATOM 958 C C . LYS B 1 22 ? -4.809 -6.84 -11.859 1 98.69 22 LYS B C 1
ATOM 960 O O . LYS B 1 22 ? -5.102 -6.746 -10.672 1 98.69 22 LYS B O 1
ATOM 965 N N . ILE B 1 23 ? -3.6 -7.254 -12.242 1 98.75 23 ILE B N 1
ATOM 966 C CA . ILE B 1 23 ? -2.439 -7.379 -11.367 1 98.75 23 ILE B CA 1
ATOM 967 C C . ILE B 1 23 ? -1.248 -6.648 -11.977 1 98.75 23 ILE B C 1
ATOM 969 O O . ILE B 1 23 ? -0.911 -6.867 -13.148 1 98.75 23 ILE B O 1
ATOM 973 N N . ILE B 1 24 ? -0.607 -5.781 -11.195 1 98.56 24 ILE B N 1
ATOM 974 C CA . ILE B 1 24 ? 0.491 -4.941 -11.656 1 98.56 24 ILE B CA 1
ATOM 975 C C . ILE B 1 24 ? 1.709 -5.145 -10.758 1 98.56 24 ILE B C 1
ATOM 977 O O . ILE B 1 24 ? 1.607 -5.047 -9.531 1 98.56 24 ILE B O 1
ATOM 981 N N . LEU B 1 25 ? 2.82 -5.48 -11.352 1 98.25 25 LEU B N 1
ATOM 982 C CA . LEU B 1 25 ? 4.09 -5.5 -10.633 1 98.25 25 LEU B CA 1
ATOM 983 C C . LEU B 1 25 ? 4.66 -4.09 -10.5 1 98.25 25 LEU B C 1
ATOM 985 O O . LEU B 1 25 ? 4.914 -3.422 -11.508 1 98.25 25 LEU B O 1
ATOM 989 N N . PHE B 1 26 ? 4.902 -3.562 -9.359 1 95 26 PHE B N 1
ATOM 990 C CA . PHE B 1 26 ? 5.277 -2.164 -9.188 1 95 26 PHE B CA 1
ATOM 991 C C . PHE B 1 26 ? 6.707 -2.047 -8.672 1 95 26 PHE B C 1
ATOM 993 O O . PHE B 1 26 ? 7.457 -1.168 -9.102 1 95 26 PHE B O 1
ATOM 1000 N N . SER B 1 27 ? 7.141 -2.945 -7.73 1 91.44 27 SER B N 1
ATOM 1001 C CA . SER B 1 27 ? 8.508 -2.859 -7.23 1 91.44 27 SER B CA 1
ATOM 1002 C C . SER B 1 27 ? 9.102 -4.246 -6.996 1 91.44 27 SER B C 1
ATOM 1004 O O . SER B 1 27 ? 8.367 -5.203 -6.727 1 91.44 27 SER B O 1
ATOM 1006 N N . CYS B 1 28 ? 10.43 -4.219 -7.184 1 93.12 28 CYS B N 1
ATOM 1007 C CA . CYS B 1 28 ? 11.211 -5.418 -6.91 1 93.12 28 CYS B CA 1
ATOM 1008 C C . CYS B 1 28 ? 12.562 -5.055 -6.297 1 93.12 28 CYS B C 1
ATOM 1010 O O . CYS B 1 28 ? 13.141 -4.02 -6.637 1 93.12 28 CYS B O 1
ATOM 1012 N N . LYS B 1 29 ? 12.938 -5.852 -5.484 1 93.19 29 LYS B N 1
ATOM 1013 C CA . LYS B 1 29 ? 14.312 -5.793 -4.996 1 93.19 29 LYS B CA 1
ATOM 1014 C C . LYS B 1 29 ? 15.133 -6.969 -5.52 1 93.19 29 LYS B C 1
ATOM 1016 O O . LYS B 1 29 ? 14.617 -8.078 -5.668 1 93.19 29 LYS B O 1
ATOM 1021 N N . PHE B 1 30 ? 16.406 -6.672 -5.738 1 92.88 30 PHE B N 1
ATOM 1022 C CA . PHE B 1 30 ? 17.344 -7.668 -6.254 1 92.88 30 PHE B CA 1
ATOM 1023 C C . PHE B 1 30 ? 18.594 -7.742 -5.379 1 92.88 30 PHE B C 1
ATOM 1025 O O . PHE B 1 30 ? 18.969 -6.754 -4.746 1 92.88 30 PHE B O 1
ATOM 1032 N N . ASP B 1 31 ? 19.094 -8.922 -5.348 1 94.75 31 ASP B N 1
ATOM 1033 C CA . ASP B 1 31 ? 20.391 -9.047 -4.676 1 94.75 31 ASP B CA 1
ATOM 1034 C C . ASP B 1 31 ? 21.531 -8.852 -5.66 1 94.75 31 ASP B C 1
ATOM 1036 O O . ASP B 1 31 ? 21.328 -8.422 -6.797 1 94.75 31 ASP B O 1
ATOM 1040 N N . LEU B 1 32 ? 22.781 -9.031 -5.117 1 94.5 32 LEU B N 1
ATOM 1041 C CA . LEU B 1 32 ? 23.984 -8.766 -5.898 1 94.5 32 LEU B CA 1
ATOM 1042 C C . LEU B 1 32 ? 24.094 -9.727 -7.078 1 94.5 32 LEU B C 1
ATOM 1044 O O . LEU B 1 32 ? 24.766 -9.438 -8.062 1 94.5 32 LEU B O 1
ATOM 1048 N N . GLU B 1 33 ? 23.438 -10.82 -7.051 1 95.5 33 GLU B N 1
ATOM 1049 C CA . GLU B 1 33 ? 23.438 -11.812 -8.117 1 95.5 33 GLU B CA 1
ATOM 1050 C C . GLU B 1 33 ? 22.25 -11.602 -9.062 1 95.5 33 GLU B C 1
ATOM 1052 O O . GLU B 1 33 ? 21.969 -12.453 -9.906 1 95.5 33 GLU B O 1
ATOM 1057 N N . ASN B 1 34 ? 21.469 -10.555 -8.875 1 92.19 34 ASN B N 1
ATOM 1058 C CA . ASN B 1 34 ? 20.344 -10.164 -9.719 1 92.19 34 ASN B CA 1
ATOM 1059 C C . ASN B 1 34 ? 19.141 -11.086 -9.531 1 92.19 34 ASN B C 1
ATOM 1061 O O . ASN B 1 34 ? 18.359 -11.289 -10.453 1 92.19 34 ASN B O 1
ATOM 1065 N N . GLU B 1 35 ? 19.156 -11.648 -8.391 1 93.81 35 GLU B N 1
ATOM 1066 C CA . GLU B 1 35 ? 17.969 -12.438 -8.016 1 93.81 35 GLU B CA 1
ATOM 1067 C C . GLU B 1 35 ? 16.969 -11.594 -7.254 1 93.81 35 GLU B C 1
ATOM 1069 O O . GLU B 1 35 ? 17.344 -10.789 -6.395 1 93.81 35 GLU B O 1
ATOM 1074 N N . VAL B 1 36 ? 15.688 -11.867 -7.582 1 94.75 36 VAL B N 1
ATOM 1075 C CA . VAL B 1 36 ? 14.633 -11.148 -6.875 1 94.75 36 VAL B CA 1
ATOM 1076 C C . VAL B 1 36 ? 14.57 -11.617 -5.426 1 94.75 36 VAL B C 1
ATOM 1078 O O . VAL B 1 36 ? 14.523 -12.82 -5.156 1 94.75 36 VAL B O 1
ATOM 1081 N N . THR B 1 37 ? 14.555 -10.609 -4.453 1 95.69 37 THR B N 1
ATOM 1082 C CA . THR B 1 37 ? 14.523 -10.969 -3.041 1 95.69 37 THR B CA 1
ATOM 1083 C C . THR B 1 37 ? 13.195 -10.547 -2.406 1 95.69 37 THR B C 1
ATOM 1085 O O . THR B 1 37 ? 12.828 -11.047 -1.341 1 95.69 37 THR B O 1
ATOM 1088 N N . SER B 1 38 ? 12.484 -9.648 -3.061 1 95.56 38 SER B N 1
ATOM 1089 C CA . SER B 1 38 ? 11.125 -9.258 -2.682 1 95.56 38 SER B CA 1
ATOM 1090 C C . SER B 1 38 ? 10.438 -8.492 -3.809 1 95.56 38 SER B C 1
ATOM 1092 O O . SER B 1 38 ? 11.094 -8.031 -4.746 1 95.56 38 SER B O 1
ATOM 1094 N N . PHE B 1 39 ? 9.172 -8.43 -3.785 1 96.44 39 PHE B N 1
ATOM 1095 C CA . PHE B 1 39 ? 8.438 -7.68 -4.805 1 96.44 39 PHE B CA 1
ATOM 1096 C C . PHE B 1 39 ? 7.094 -7.207 -4.266 1 96.44 39 PHE B C 1
ATOM 1098 O O . PHE B 1 39 ? 6.684 -7.598 -3.174 1 96.44 39 PHE B O 1
ATOM 1105 N N . LYS B 1 40 ? 6.473 -6.309 -4.988 1 96.38 40 LYS B N 1
ATOM 1106 C CA . LYS B 1 40 ? 5.172 -5.754 -4.629 1 96.38 40 LYS B CA 1
ATOM 1107 C C . LYS B 1 40 ? 4.203 -5.805 -5.809 1 96.38 40 LYS B C 1
ATOM 1109 O O . LYS B 1 40 ? 4.57 -5.453 -6.93 1 96.38 40 LYS B O 1
ATOM 1114 N N . LEU B 1 41 ? 2.992 -6.27 -5.508 1 97.94 41 LEU B N 1
ATOM 1115 C CA . LEU B 1 41 ? 1.919 -6.316 -6.496 1 97.94 41 LEU B CA 1
ATOM 1116 C C . LEU B 1 41 ? 0.782 -5.375 -6.109 1 97.94 41 LEU B C 1
ATOM 1118 O O . LEU B 1 41 ? 0.456 -5.242 -4.93 1 97.94 41 LEU B O 1
ATOM 1122 N N . VAL B 1 42 ? 0.247 -4.797 -7.098 1 98.31 42 VAL B N 1
ATOM 1123 C CA . VAL B 1 42 ? -1.051 -4.145 -6.965 1 98.31 42 VAL B CA 1
ATOM 1124 C C . VAL B 1 42 ? -2.131 -5.004 -7.617 1 98.31 42 VAL B C 1
ATOM 1126 O O . VAL B 1 42 ? -1.984 -5.434 -8.766 1 98.31 42 VAL B O 1
ATOM 1129 N N . VAL B 1 43 ? -3.162 -5.27 -6.828 1 98.62 43 VAL B N 1
ATOM 1130 C CA . VAL B 1 43 ? -4.273 -6.09 -7.293 1 98.62 43 VAL B CA 1
ATOM 1131 C C . VAL B 1 43 ? -5.551 -5.25 -7.348 1 98.62 43 VAL B C 1
ATOM 1133 O O . VAL B 1 43 ? -5.949 -4.652 -6.348 1 98.62 43 VAL B O 1
ATOM 1136 N N . VAL B 1 44 ? -6.121 -5.211 -8.5 1 98.5 44 VAL B N 1
ATOM 1137 C CA . VAL B 1 44 ? -7.402 -4.539 -8.68 1 98.5 44 VAL B CA 1
ATOM 1138 C C . VAL B 1 44 ? -8.523 -5.574 -8.758 1 98.5 44 VAL B C 1
ATOM 1140 O O . VAL B 1 44 ? -8.586 -6.355 -9.711 1 98.5 44 VAL B O 1
ATOM 1143 N N . ALA B 1 45 ? -9.359 -5.594 -7.777 1 98 45 ALA B N 1
ATOM 1144 C CA . ALA B 1 45 ? -10.43 -6.586 -7.676 1 98 45 ALA B CA 1
ATOM 1145 C C . ALA B 1 45 ? -11.547 -6.102 -6.758 1 98 45 ALA B C 1
ATOM 1147 O O . ALA B 1 45 ? -11.328 -5.234 -5.91 1 98 45 ALA B O 1
ATOM 1148 N N . GLU B 1 46 ? -12.75 -6.652 -6.988 1 95 46 GLU B N 1
ATOM 1149 C CA . GLU B 1 46 ? -13.812 -6.379 -6.023 1 95 46 GLU B CA 1
ATOM 1150 C C . GLU B 1 46 ? -13.422 -6.855 -4.625 1 95 46 GLU B C 1
ATOM 1152 O O . GLU B 1 46 ? -12.828 -7.922 -4.473 1 95 46 GLU B O 1
ATOM 1157 N N . ASN B 1 47 ? -13.633 -5.988 -3.668 1 89.56 47 ASN B N 1
ATOM 1158 C CA . ASN B 1 47 ? -13.25 -6.207 -2.275 1 89.56 47 ASN B CA 1
ATOM 1159 C C . ASN B 1 47 ? -14.258 -5.574 -1.314 1 89.56 47 ASN B C 1
ATOM 1161 O O . ASN B 1 47 ? -13.914 -4.648 -0.579 1 89.56 47 ASN B O 1
ATOM 1165 N N . GLU B 1 48 ? -15.398 -6.133 -1.254 1 78.44 48 GLU B N 1
ATOM 1166 C CA . GLU B 1 48 ? -16.516 -5.504 -0.556 1 78.44 48 GLU B CA 1
ATOM 1167 C C . GLU B 1 48 ? -16.281 -5.465 0.951 1 78.44 48 GLU B C 1
ATOM 1169 O O . GLU B 1 48 ? -16.625 -4.488 1.616 1 78.44 48 GLU B O 1
ATOM 1174 N N . ASP B 1 49 ? -15.617 -6.512 1.479 1 81.56 49 ASP B N 1
ATOM 1175 C CA . ASP B 1 49 ? -15.484 -6.559 2.934 1 81.56 49 ASP B CA 1
ATOM 1176 C C . ASP B 1 49 ? -14.078 -6.18 3.371 1 81.56 49 ASP B C 1
ATOM 1178 O O . ASP B 1 49 ? -13.766 -6.195 4.562 1 81.56 49 ASP B O 1
ATOM 1182 N N . GLY B 1 50 ? -13.25 -5.891 2.432 1 85.81 50 GLY B N 1
ATOM 1183 C CA . GLY B 1 50 ? -11.898 -5.461 2.742 1 85.81 50 GLY B CA 1
ATOM 1184 C C . GLY B 1 50 ? -10.992 -6.602 3.166 1 85.81 50 GLY B C 1
ATOM 1185 O O . GLY B 1 50 ? -9.93 -6.371 3.744 1 85.81 50 GLY B O 1
ATOM 1186 N N . SER B 1 51 ? -11.328 -7.84 2.812 1 91.56 51 SER B N 1
ATOM 1187 C CA . SER B 1 51 ? -10.602 -8.984 3.354 1 91.56 51 SER B CA 1
ATOM 1188 C C . SER B 1 51 ? -9.641 -9.57 2.32 1 91.56 51 SER B C 1
ATOM 1190 O O . SER B 1 51 ? -8.867 -10.477 2.627 1 91.56 51 SER B O 1
ATOM 1192 N N . LEU B 1 52 ? -9.641 -9.031 1.147 1 95.31 52 LEU B N 1
ATOM 1193 C CA . LEU B 1 52 ? -8.938 -9.703 0.052 1 95.31 52 LEU B CA 1
ATOM 1194 C C . LEU B 1 52 ? -7.445 -9.789 0.335 1 95.31 52 LEU B C 1
ATOM 1196 O O . LEU B 1 52 ? -6.82 -10.82 0.081 1 95.31 52 LEU B O 1
ATOM 1200 N N . GLU B 1 53 ? -6.816 -8.734 0.816 1 96.38 53 GLU B N 1
ATOM 1201 C CA . GLU B 1 53 ? -5.402 -8.781 1.161 1 96.38 53 GLU B CA 1
ATOM 1202 C C . GLU B 1 53 ? -5.109 -9.891 2.166 1 96.38 53 GLU B C 1
ATOM 1204 O O . GLU B 1 53 ? -4.168 -10.664 1.987 1 96.38 53 GLU B O 1
ATOM 1209 N N . HIS B 1 54 ? -5.934 -9.984 3.125 1 95.19 54 HIS B N 1
ATOM 1210 C CA . HIS B 1 54 ? -5.84 -11.039 4.129 1 95.19 54 HIS B CA 1
ATOM 1211 C C . HIS B 1 54 ? -5.945 -12.422 3.488 1 95.19 54 HIS B C 1
ATOM 1213 O O . HIS B 1 54 ? -5.125 -13.297 3.762 1 95.19 54 HIS B O 1
ATOM 1219 N N . ASP B 1 55 ? -6.953 -12.602 2.656 1 96.38 55 ASP B N 1
ATOM 1220 C CA . ASP B 1 55 ? -7.211 -13.891 2.021 1 96.38 55 ASP B CA 1
ATOM 1221 C C . ASP B 1 55 ? -6.047 -14.297 1.121 1 96.38 55 ASP B C 1
ATOM 1223 O O . ASP B 1 55 ? -5.691 -15.477 1.058 1 96.38 55 ASP B O 1
ATOM 1227 N N . ILE B 1 56 ? -5.465 -13.312 0.487 1 97.38 56 ILE B N 1
ATOM 1228 C CA . ILE B 1 56 ? -4.328 -13.586 -0.385 1 97.38 56 ILE B CA 1
ATOM 1229 C C . ILE B 1 56 ? -3.148 -14.078 0.447 1 97.38 56 ILE B C 1
ATOM 1231 O O . ILE B 1 56 ? -2.525 -15.094 0.116 1 97.38 56 ILE B O 1
ATOM 1235 N N . TYR B 1 57 ? -2.836 -13.445 1.533 1 95.81 57 TYR B N 1
ATOM 1236 C CA . TYR B 1 57 ? -1.697 -13.836 2.357 1 95.81 57 TYR B CA 1
ATOM 1237 C C . TYR B 1 57 ? -1.895 -15.227 2.939 1 95.81 57 TYR B C 1
ATOM 1239 O O . TYR B 1 57 ? -0.93 -15.977 3.117 1 95.81 57 TYR B O 1
ATOM 1247 N N . LEU B 1 58 ? -3.137 -15.609 3.154 1 94.62 58 LEU B N 1
ATOM 1248 C CA . LEU B 1 58 ? -3.422 -16.922 3.738 1 94.62 58 LEU B CA 1
ATOM 1249 C C . LEU B 1 58 ? -3.34 -18.016 2.68 1 94.62 58 LEU B C 1
ATOM 1251 O O . LEU B 1 58 ? -2.943 -19.141 2.98 1 94.62 58 LEU B O 1
ATOM 1255 N N . ALA B 1 59 ? -3.668 -17.688 1.484 1 96.56 59 ALA B N 1
ATOM 1256 C CA . ALA B 1 59 ? -3.881 -18.719 0.473 1 96.56 59 ALA B CA 1
ATOM 1257 C C . ALA B 1 59 ? -2.66 -18.859 -0.433 1 96.56 59 ALA B C 1
ATOM 1259 O O . ALA B 1 59 ? -2.463 -19.891 -1.065 1 96.56 59 ALA B O 1
ATOM 1260 N N . VAL B 1 60 ? -1.875 -17.766 -0.562 1 97 60 VAL B N 1
ATOM 1261 C CA . VAL B 1 60 ? -0.819 -17.734 -1.568 1 97 60 VAL B CA 1
ATOM 1262 C C . VAL B 1 60 ? 0.546 -17.688 -0.886 1 97 60 VAL B C 1
ATOM 1264 O O . VAL B 1 60 ? 0.937 -16.641 -0.345 1 97 60 VAL B O 1
ATOM 1267 N N . ASP B 1 61 ? 1.28 -18.734 -1.01 1 94.06 61 ASP B N 1
ATOM 1268 C CA . ASP B 1 61 ? 2.623 -18.828 -0.444 1 94.06 61 ASP B CA 1
ATOM 1269 C C . ASP B 1 61 ? 3.68 -18.438 -1.478 1 94.06 61 ASP B C 1
ATOM 1271 O O . ASP B 1 61 ? 3.447 -18.562 -2.684 1 94.06 61 ASP B O 1
ATOM 1275 N N . CYS B 1 62 ? 4.75 -17.938 -0.985 1 94.69 62 CYS B N 1
ATOM 1276 C CA . CYS B 1 62 ? 5.895 -17.578 -1.812 1 94.69 62 CYS B CA 1
ATOM 1277 C C . CYS B 1 62 ? 7.199 -17.719 -1.035 1 94.69 62 CYS B C 1
ATOM 1279 O O . CYS B 1 62 ? 7.25 -17.422 0.158 1 94.69 62 CYS B O 1
ATOM 1281 N N . ASP B 1 63 ? 8.227 -18.109 -1.724 1 93.94 63 ASP B N 1
ATOM 1282 C CA . ASP B 1 63 ? 9.508 -18.406 -1.091 1 93.94 63 ASP B CA 1
ATOM 1283 C C . ASP B 1 63 ? 10.234 -17.141 -0.689 1 93.94 63 ASP B C 1
ATOM 1285 O O . ASP B 1 63 ? 11.188 -17.172 0.095 1 93.94 63 ASP B O 1
ATOM 1289 N N . ILE B 1 64 ? 9.859 -16.062 -1.305 1 93.62 64 ILE B N 1
ATOM 1290 C CA . ILE B 1 64 ? 10.43 -14.766 -0.953 1 93.62 64 ILE B CA 1
ATOM 1291 C C . ILE B 1 64 ? 9.32 -13.82 -0.496 1 93.62 64 ILE B C 1
ATOM 1293 O O . ILE B 1 64 ? 8.148 -14.023 -0.824 1 93.62 64 ILE B O 1
ATOM 1297 N N . PRO B 1 65 ? 9.656 -12.805 0.291 1 93.94 65 PRO B N 1
ATOM 1298 C CA . PRO B 1 65 ? 8.648 -11.844 0.732 1 93.94 65 PRO B CA 1
ATOM 1299 C C . PRO B 1 65 ? 7.988 -11.102 -0.43 1 93.94 65 PRO B C 1
ATOM 1301 O O . PRO B 1 65 ? 8.641 -10.836 -1.444 1 93.94 65 PRO B O 1
ATOM 1304 N N . TYR B 1 66 ? 6.715 -10.82 -0.283 1 95.31 66 TYR B N 1
ATOM 1305 C CA . TYR B 1 66 ? 6.031 -9.945 -1.229 1 95.31 66 TYR B CA 1
ATOM 1306 C C . TYR B 1 66 ? 4.922 -9.164 -0.542 1 95.31 66 TYR B C 1
ATOM 1308 O O . TYR B 1 66 ? 4.375 -9.602 0.469 1 95.31 66 TYR B O 1
ATOM 1316 N N . ASP B 1 67 ? 4.617 -8.023 -1.088 1 95.38 67 ASP B N 1
ATOM 1317 C CA . ASP B 1 67 ? 3.516 -7.191 -0.609 1 95.38 67 ASP B CA 1
ATOM 1318 C C . ASP B 1 67 ? 2.383 -7.137 -1.632 1 95.38 67 ASP B C 1
ATOM 1320 O O . ASP B 1 67 ? 2.619 -7.266 -2.834 1 95.38 67 ASP B O 1
ATOM 1324 N N . VAL B 1 68 ? 1.213 -6.938 -1.109 1 96.88 68 VAL B N 1
ATOM 1325 C CA . VAL B 1 68 ? 0.051 -6.742 -1.971 1 96.88 68 VAL B CA 1
ATOM 1326 C C . VAL B 1 68 ? -0.717 -5.496 -1.526 1 96.88 68 VAL B C 1
ATOM 1328 O O . VAL B 1 68 ? -1.014 -5.336 -0.34 1 96.88 68 VAL B O 1
ATOM 1331 N N . VAL B 1 69 ? -0.971 -4.68 -2.426 1 95.81 69 VAL B N 1
ATOM 1332 C CA . VAL B 1 69 ? -1.896 -3.564 -2.238 1 95.81 69 VAL B CA 1
ATOM 1333 C C . VAL B 1 69 ? -3.15 -3.785 -3.082 1 95.81 69 VAL B C 1
ATOM 1335 O O . VAL B 1 69 ? -3.059 -4.031 -4.285 1 95.81 69 VAL B O 1
ATOM 1338 N N . VAL B 1 70 ? -4.293 -3.643 -2.416 1 96.75 70 VAL B N 1
ATOM 1339 C CA . VAL B 1 70 ? -5.531 -3.965 -3.117 1 96.75 70 VAL B CA 1
ATOM 1340 C C . VAL B 1 70 ? -6.355 -2.695 -3.324 1 96.75 70 VAL B C 1
ATOM 1342 O O . VAL B 1 70 ? -6.52 -1.896 -2.4 1 96.75 70 VAL B O 1
ATOM 1345 N N . TYR B 1 71 ? -6.805 -2.572 -4.504 1 96.19 71 TYR B N 1
ATOM 1346 C CA . TYR B 1 71 ? -7.805 -1.566 -4.852 1 96.19 71 TYR B CA 1
ATOM 1347 C C . TYR B 1 71 ? -9.055 -2.215 -5.441 1 96.19 71 TYR B C 1
ATOM 1349 O O . TYR B 1 71 ? -8.953 -3.18 -6.203 1 96.19 71 TYR B O 1
ATOM 1357 N N . THR B 1 72 ? -10.172 -1.627 -5.137 1 95.69 72 THR B N 1
ATOM 1358 C CA . THR B 1 72 ? -11.328 -1.94 -5.969 1 95.69 72 THR B CA 1
ATOM 1359 C C . THR B 1 72 ? -11.211 -1.266 -7.332 1 95.69 72 THR B C 1
ATOM 1361 O O . THR B 1 72 ? -10.492 -0.272 -7.48 1 95.69 72 THR B O 1
ATOM 1364 N N . PRO B 1 73 ? -12.008 -1.799 -8.312 1 96.75 73 PRO B N 1
ATOM 1365 C CA . PRO B 1 73 ? -11.984 -1.141 -9.617 1 96.75 73 PRO B CA 1
ATOM 1366 C C . PRO B 1 73 ? -12.391 0.33 -9.547 1 96.75 73 PRO B C 1
ATOM 1368 O O . PRO B 1 73 ? -11.781 1.178 -10.195 1 96.75 73 PRO B O 1
ATOM 1371 N N . ALA B 1 74 ? -13.32 0.655 -8.719 1 94.56 74 ALA B N 1
ATOM 1372 C CA . ALA B 1 74 ? -13.789 2.029 -8.578 1 94.56 74 ALA B CA 1
ATOM 1373 C C . ALA B 1 74 ? -12.711 2.926 -7.977 1 94.56 74 ALA B C 1
ATOM 1375 O O . ALA B 1 74 ? -12.43 4.004 -8.508 1 94.56 74 ALA B O 1
ATOM 1376 N N . SER B 1 75 ? -12.078 2.48 -6.906 1 94.31 75 SER B N 1
ATOM 1377 C CA . SER B 1 75 ? -11.023 3.266 -6.27 1 94.31 75 SER B CA 1
ATOM 1378 C C . SER B 1 75 ? -9.812 3.412 -7.184 1 94.31 75 SER B C 1
ATOM 1380 O O . SER B 1 75 ? -9.203 4.48 -7.25 1 94.31 75 SER B O 1
ATOM 1382 N N . TRP B 1 76 ? -9.477 2.373 -7.855 1 96.69 76 TRP B N 1
ATOM 1383 C CA . TRP B 1 76 ? -8.352 2.402 -8.789 1 96.69 76 TRP B CA 1
ATOM 1384 C C . TRP B 1 76 ? -8.578 3.447 -9.875 1 96.69 76 TRP B C 1
ATOM 1386 O O . TRP B 1 76 ? -7.691 4.258 -10.156 1 96.69 76 TRP B O 1
ATOM 1396 N N . ALA B 1 77 ? -9.781 3.457 -10.438 1 96.69 77 ALA B N 1
ATOM 1397 C CA . ALA B 1 77 ? -10.125 4.387 -11.508 1 96.69 77 ALA B CA 1
ATOM 1398 C C . ALA B 1 77 ? -9.984 5.836 -11.039 1 96.69 77 ALA B C 1
ATOM 1400 O O . ALA B 1 77 ? -9.531 6.695 -11.797 1 96.69 77 ALA B O 1
ATOM 1401 N N . GLN B 1 78 ? -10.273 6.051 -9.852 1 95.75 78 GLN B N 1
ATOM 1402 C CA . GLN B 1 78 ? -10.219 7.406 -9.312 1 95.75 78 GLN B CA 1
ATOM 1403 C C . GLN B 1 78 ? -8.789 7.785 -8.93 1 95.75 78 GLN B C 1
ATOM 1405 O O . GLN B 1 78 ? -8.297 8.844 -9.32 1 95.75 78 GLN B O 1
ATOM 1410 N N . LEU B 1 79 ? -8.172 6.902 -8.242 1 96.62 79 LEU B N 1
ATOM 1411 C CA . LEU B 1 79 ? -6.879 7.207 -7.637 1 96.62 79 LEU B CA 1
ATOM 1412 C C . LEU B 1 79 ? -5.793 7.309 -8.703 1 96.62 79 LEU B C 1
ATOM 1414 O O . LEU B 1 79 ? -4.863 8.109 -8.57 1 96.62 79 LEU B O 1
ATOM 1418 N N . ARG B 1 80 ? -5.902 6.496 -9.742 1 97.06 80 ARG B N 1
ATOM 1419 C CA . ARG B 1 80 ? -4.863 6.516 -10.766 1 97.06 80 ARG B CA 1
ATOM 1420 C C . ARG B 1 80 ? -4.855 7.84 -11.516 1 97.06 80 ARG B C 1
ATOM 1422 O O . ARG B 1 80 ? -3.867 8.188 -12.172 1 97.06 80 ARG B O 1
ATOM 1429 N N . GLU B 1 81 ? -5.895 8.617 -11.359 1 96.06 81 GLU B N 1
ATOM 1430 C CA . GLU B 1 81 ? -6.008 9.891 -12.07 1 96.06 81 GLU B CA 1
ATOM 1431 C C . GLU B 1 81 ? -5.445 11.039 -11.234 1 96.06 81 GLU B C 1
ATOM 1433 O O . GLU B 1 81 ? -5.277 12.148 -11.734 1 96.06 81 GLU B O 1
ATOM 1438 N N . ILE B 1 82 ? -5.254 10.828 -10.008 1 93.75 82 ILE B N 1
ATOM 1439 C CA . ILE B 1 82 ? -4.707 11.867 -9.141 1 93.75 82 ILE B CA 1
ATOM 1440 C C . ILE B 1 82 ? -3.189 11.93 -9.305 1 93.75 82 ILE B C 1
ATOM 1442 O O . ILE B 1 82 ? -2.479 10.992 -8.93 1 93.75 82 ILE B O 1
ATOM 1446 N N . PRO B 1 83 ? -2.729 13.078 -9.719 1 91.5 83 PRO B N 1
ATOM 1447 C CA . PRO B 1 83 ? -1.285 13.211 -9.922 1 91.5 83 PRO B CA 1
ATOM 1448 C C . PRO B 1 83 ? -0.485 12.984 -8.641 1 91.5 83 PRO B C 1
ATOM 1450 O O . PRO B 1 83 ? -0.881 13.453 -7.57 1 91.5 83 PRO B O 1
ATOM 1453 N N . HIS B 1 84 ? 0.531 12.148 -8.711 1 88.44 84 HIS B N 1
ATOM 1454 C CA . HIS B 1 84 ? 1.524 11.898 -7.672 1 88.44 84 HIS B CA 1
ATOM 1455 C C . HIS B 1 84 ? 0.997 10.922 -6.625 1 88.44 84 HIS B C 1
ATOM 1457 O O . HIS B 1 84 ? 1.689 10.609 -5.652 1 88.44 84 HIS B O 1
ATOM 1463 N N . SER B 1 85 ? -0.267 10.453 -6.852 1 92.25 85 SER B N 1
ATOM 1464 C CA . SER B 1 85 ? -0.71 9.375 -5.973 1 92.25 85 SER B CA 1
ATOM 1465 C C . SER B 1 85 ? 0.06 8.086 -6.25 1 92.25 85 SER B C 1
ATOM 1467 O O . SER B 1 85 ? 0.703 7.953 -7.293 1 92.25 85 SER B O 1
ATOM 1469 N N . PHE B 1 86 ? 0.034 7.223 -5.285 1 93.19 86 PHE B N 1
ATOM 1470 C CA . PHE B 1 86 ? 0.65 5.918 -5.48 1 93.19 86 PHE B CA 1
ATOM 1471 C C . PHE B 1 86 ? 0.048 5.211 -6.691 1 93.19 86 PHE B C 1
ATOM 1473 O O . PHE B 1 86 ? 0.777 4.715 -7.555 1 93.19 86 PHE B O 1
ATOM 1480 N N . ALA B 1 87 ? -1.262 5.199 -6.789 1 96.75 87 ALA B N 1
ATOM 1481 C CA . ALA B 1 87 ? -1.944 4.527 -7.895 1 96.75 87 ALA B CA 1
ATOM 1482 C C . ALA B 1 87 ? -1.563 5.148 -9.234 1 96.75 87 ALA B C 1
ATOM 1484 O O . ALA B 1 87 ? -1.429 4.441 -10.234 1 96.75 87 ALA B O 1
ATOM 1485 N N . ASN B 1 88 ? -1.397 6.414 -9.25 1 96.56 88 ASN B N 1
ATOM 1486 C CA . ASN B 1 88 ? -0.969 7.109 -10.453 1 96.56 88 ASN B CA 1
ATOM 1487 C C . ASN B 1 88 ? 0.423 6.664 -10.898 1 96.56 88 ASN B C 1
ATOM 1489 O O . ASN B 1 88 ? 0.646 6.379 -12.07 1 96.56 88 ASN B O 1
ATOM 1493 N N . ARG B 1 89 ? 1.306 6.562 -10.008 1 94.75 89 ARG B N 1
ATOM 1494 C CA . ARG B 1 89 ? 2.664 6.113 -10.305 1 94.75 89 ARG B CA 1
ATOM 1495 C C . ARG B 1 89 ? 2.672 4.664 -10.781 1 94.75 89 ARG B C 1
ATOM 1497 O O . ARG B 1 89 ? 3.371 4.324 -11.734 1 94.75 89 ARG B O 1
ATOM 1504 N N . VAL B 1 90 ? 1.906 3.859 -10.07 1 97 90 VAL B N 1
ATOM 1505 C CA . VAL B 1 90 ? 1.793 2.457 -10.461 1 97 90 VAL B CA 1
ATOM 1506 C C . VAL B 1 90 ? 1.267 2.355 -11.891 1 97 90 VAL B C 1
ATOM 1508 O O . VAL B 1 90 ? 1.784 1.575 -12.695 1 97 90 VAL B O 1
ATOM 1511 N N . ASP B 1 91 ? 0.271 3.133 -12.156 1 97.69 91 ASP B N 1
ATOM 1512 C CA . ASP B 1 91 ? -0.359 3.111 -13.469 1 97.69 91 ASP B CA 1
ATOM 1513 C C . ASP B 1 91 ? 0.626 3.533 -14.555 1 97.69 91 ASP B C 1
ATOM 1515 O O . ASP B 1 91 ? 0.593 3.006 -15.672 1 97.69 91 ASP B O 1
ATOM 1519 N N . GLN B 1 92 ? 1.52 4.352 -14.195 1 96.5 92 GLN B N 1
ATOM 1520 C CA . GLN B 1 92 ? 2.439 4.922 -15.172 1 96.5 92 GLN B CA 1
ATOM 1521 C C . GLN B 1 92 ? 3.686 4.055 -15.328 1 96.5 92 GLN B C 1
ATOM 1523 O O . GLN B 1 92 ? 4.27 3.982 -16.406 1 96.5 92 GLN B O 1
ATOM 1528 N N . THR B 1 93 ? 4.059 3.363 -14.312 1 95.75 93 THR B N 1
ATOM 1529 C CA . THR B 1 93 ? 5.398 2.787 -14.352 1 95.75 93 THR B CA 1
ATOM 1530 C C . THR B 1 93 ? 5.352 1.287 -14.078 1 95.75 93 THR B C 1
ATOM 1532 O O . THR B 1 93 ? 6.324 0.572 -14.328 1 95.75 93 THR B O 1
ATOM 1535 N N . GLY B 1 94 ? 4.258 0.803 -13.523 1 97.25 94 GLY B N 1
ATOM 1536 C CA . GLY B 1 94 ? 4.164 -0.611 -13.195 1 97.25 94 GLY B CA 1
ATOM 1537 C C . GLY B 1 94 ? 4.094 -1.504 -14.422 1 97.25 94 GLY B C 1
ATOM 1538 O O . GLY B 1 94 ? 3.881 -1.021 -15.531 1 97.25 94 GLY B O 1
ATOM 1539 N N . VAL B 1 95 ? 4.371 -2.709 -14.203 1 97.25 95 VAL B N 1
ATOM 1540 C CA . VAL B 1 95 ? 4.266 -3.713 -15.258 1 97.25 95 VAL B CA 1
ATOM 1541 C C . VAL B 1 95 ? 2.984 -4.523 -15.078 1 97.25 95 VAL B C 1
ATOM 1543 O O . VAL B 1 95 ? 2.816 -5.211 -14.07 1 97.25 95 VAL B O 1
ATOM 1546 N N . VAL B 1 96 ? 2.117 -4.508 -16.109 1 98 96 VAL B N 1
ATOM 1547 C CA . VAL B 1 96 ? 0.871 -5.262 -16.047 1 98 96 VAL B CA 1
ATOM 1548 C C . VAL B 1 96 ? 1.15 -6.746 -16.281 1 98 96 VAL B C 1
ATOM 1550 O O . VAL B 1 96 ? 1.695 -7.125 -17.312 1 98 96 VAL B O 1
ATOM 1553 N N . LEU B 1 97 ? 0.77 -7.527 -15.297 1 97.88 97 LEU B N 1
ATOM 1554 C CA . LEU B 1 97 ? 0.995 -8.961 -15.391 1 97.88 97 LEU B CA 1
ATOM 1555 C C . LEU B 1 97 ? -0.276 -9.688 -15.828 1 97.88 97 LEU B C 1
ATOM 1557 O O . LEU B 1 97 ? -0.211 -10.781 -16.391 1 97.88 97 LEU B O 1
ATOM 1561 N N . TYR B 1 98 ? -1.411 -9.102 -15.469 1 98.19 98 TYR B N 1
ATOM 1562 C CA . TYR B 1 98 ? -2.725 -9.664 -15.758 1 98.19 98 TYR B CA 1
ATOM 1563 C C . TYR B 1 98 ? -3.766 -8.562 -15.922 1 98.19 98 TYR B C 1
ATOM 1565 O O . TYR B 1 98 ? -3.779 -7.594 -15.156 1 98.19 98 TYR B O 1
ATOM 1573 N N . GLY B 1 99 ? -4.73 -8.664 -16.828 1 94.62 99 GLY B N 1
ATOM 1574 C CA . GLY B 1 99 ? -5.812 -7.711 -17.016 1 94.62 99 GLY B CA 1
ATOM 1575 C C . GLY B 1 99 ? -5.547 -6.727 -18.141 1 94.62 99 GLY B C 1
ATOM 1576 O O . GLY B 1 99 ? -4.438 -6.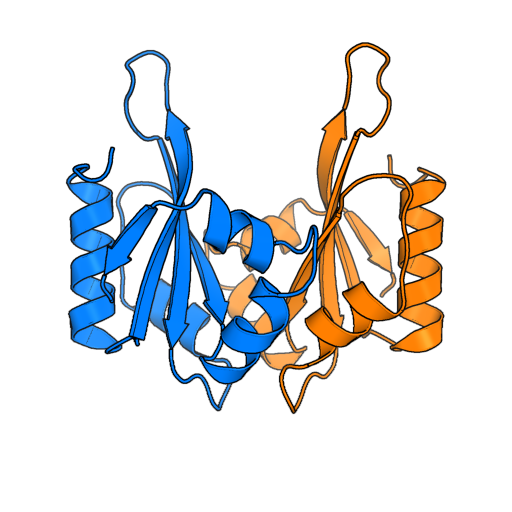672 -18.672 1 94.62 99 GLY B O 1
#

Secondary structure (DSSP, 8-state):
-TT-HHHHHHHHHHHHHH--SEEEEEEEEE-TTS-EEEEEEEEE---TTS-HHHHHHHH---SS-EEEEEE-HHHHHHHTTSTT-HHHHHHHHPEEEE-/-TT-HHHHHHHHHHHHHH--SEEEEEEEEE-TTS-EEEEEEEEE---TTS-HHHHHHHH---SS-EEEEEE-HHHHHHHTTSTT-HHHHHHHHPEEEE-

Foldseek 3Di:
DLPDPQVLQLVVQCCVPAVFQWKWWQDFDADPVRDTQETEIETEHDDPPVCSQVVSVVRGDTPHYYYYDYDYPVRLVVQLPDPPGPSVNRVVHIHINHD/DLPDPQVLQLVVQCCVPAVFQWKWWQDFDADPVRDTQETEIETEHDDPPVCSQVVSVVRGDTPHYYYYDYDYPVRLVPQLPDPPGPSVNRVVHIHTNHD

Radius of gyration: 16.47 Å; Cα contacts (8 Å, |Δi|>4): 338; chains: 2; bounding box: 41×39×35 Å

Sequence (198 aa):
MQDNALIQQVCNEIVGQFHPEKIILFSCKFDLENEVTSFKLVVVAENEDGSLEHDIYLAVDCDIPYDVVVYTPASWAQLREIPHSFANRVDQTGVVLYGMQDNALIQQVCNEIVGQFHPEKIILFSCKFDLENEVTSFKLVVVAENEDGSLEHDIYLAVDCDIPYDVVVYTPASWAQLREIPHSFANRVDQTGVVLYG